Protein AF-0000000072945785 (afdb_homodimer)

Structure (mmCIF, N/CA/C/O backbone):
data_AF-0000000072945785-model_v1
#
loop_
_entity.id
_entity.type
_entity.pdbx_description
1 polymer 'Uncharacterized protein'
#
loop_
_atom_site.group_PDB
_atom_site.id
_atom_site.type_symbol
_atom_site.label_atom_id
_atom_site.label_alt_id
_atom_site.label_comp_id
_atom_site.label_asym_id
_atom_site.label_entity_id
_atom_site.label_seq_id
_atom_site.pdbx_PDB_ins_code
_atom_site.Cartn_x
_atom_site.Cartn_y
_atom_site.Cartn_z
_atom_site.occupancy
_atom_site.B_iso_or_equiv
_atom_site.auth_seq_id
_atom_site.auth_comp_id
_atom_site.auth_asym_id
_atom_site.auth_atom_id
_atom_site.pdbx_PDB_model_num
ATOM 1 N N . VAL A 1 1 ? -11.609 19.641 5.469 1 49.22 1 VAL A N 1
ATOM 2 C CA . VAL A 1 1 ? -11.656 18.375 4.754 1 49.22 1 VAL A CA 1
ATOM 3 C C . VAL A 1 1 ? -12.883 17.578 5.184 1 49.22 1 VAL A C 1
ATOM 5 O O . VAL A 1 1 ? -13.148 17.438 6.379 1 49.22 1 VAL A O 1
ATOM 8 N N . ASP A 1 2 ? -13.758 17.453 4.168 1 58.72 2 ASP A N 1
ATOM 9 C CA . ASP A 1 2 ? -14.922 16.688 4.598 1 58.72 2 ASP A CA 1
ATOM 10 C C . ASP A 1 2 ? -14.641 15.188 4.527 1 58.72 2 ASP A C 1
ATOM 12 O O . ASP A 1 2 ? -14.07 14.695 3.549 1 58.72 2 ASP A O 1
ATOM 16 N N . ILE A 1 3 ? -14.445 14.555 5.609 1 58.91 3 ILE A N 1
ATOM 17 C CA . ILE A 1 3 ? -14.328 13.109 5.742 1 58.91 3 ILE A CA 1
ATOM 18 C C . ILE A 1 3 ? -15.711 12.477 5.777 1 58.91 3 ILE A C 1
ATOM 20 O O . ILE A 1 3 ? -16.547 12.844 6.609 1 58.91 3 ILE A O 1
ATOM 24 N N . GLY A 1 4 ? -16.016 11.992 4.574 1 61.38 4 GLY A N 1
ATOM 25 C CA . GLY A 1 4 ? -17.359 11.469 4.406 1 61.38 4 GLY A CA 1
ATOM 26 C C . GLY A 1 4 ? -17.625 10.211 5.219 1 61.38 4 GLY A C 1
ATOM 27 O O . GLY A 1 4 ? -17.016 10.016 6.277 1 61.38 4 GLY A O 1
ATOM 28 N N . THR A 1 5 ? -18.625 9.562 4.809 1 63.97 5 THR A N 1
ATOM 29 C CA . THR A 1 5 ? -19.203 8.414 5.484 1 63.97 5 THR A CA 1
ATOM 30 C C . THR A 1 5 ? -18.328 7.176 5.297 1 63.97 5 THR A C 1
ATOM 32 O O . THR A 1 5 ? -17.625 7.059 4.301 1 63.97 5 THR A O 1
ATOM 35 N N . GLN A 1 6 ? -18.141 6.43 6.375 1 66.69 6 GLN A N 1
ATOM 36 C CA . GLN A 1 6 ? -17.438 5.156 6.41 1 66.69 6 GLN A CA 1
ATOM 37 C C . GLN A 1 6 ? -18.375 3.992 6.133 1 66.69 6 GLN A C 1
ATOM 39 O O . GLN A 1 6 ? -19.5 3.969 6.633 1 66.69 6 GLN A O 1
ATOM 44 N N . ARG A 1 7 ? -18.094 3.268 5.117 1 67.75 7 ARG A N 1
ATOM 45 C CA . ARG A 1 7 ? -18.812 2.004 4.957 1 67.75 7 ARG A CA 1
ATOM 46 C C . ARG A 1 7 ? -17.891 0.819 5.227 1 67.75 7 ARG A C 1
ATOM 48 O O . ARG A 1 7 ? -16.719 0.838 4.848 1 67.75 7 ARG A O 1
ATOM 55 N N . LYS A 1 8 ? -18.438 0.033 6.297 1 63.94 8 LYS A N 1
ATOM 56 C CA . LYS A 1 8 ? -17.766 -1.248 6.492 1 63.94 8 LYS A CA 1
ATOM 57 C C . LYS A 1 8 ? -18.078 -2.215 5.359 1 63.94 8 LYS A C 1
ATOM 59 O O . LYS A 1 8 ? -19.25 -2.445 5.043 1 63.94 8 LYS A O 1
ATOM 64 N N . LEU A 1 9 ? -17.062 -2.492 4.578 1 61.03 9 LEU A N 1
ATOM 65 C CA . LEU A 1 9 ? -17.375 -3.361 3.449 1 61.03 9 LEU A CA 1
ATOM 66 C C . LEU A 1 9 ? -17.312 -4.828 3.855 1 61.03 9 LEU A C 1
ATOM 68 O O . LEU A 1 9 ? -18.219 -5.602 3.58 1 61.03 9 LEU A O 1
ATOM 72 N N . PHE A 1 10 ? -16.156 -5.395 4.258 1 62.94 10 PHE A N 1
ATOM 73 C CA . PHE A 1 10 ? -16.062 -6.836 4.445 1 62.94 10 PHE A CA 1
ATOM 74 C C . PHE A 1 10 ? -15.055 -7.172 5.539 1 62.94 10 PHE A C 1
ATOM 76 O O . PHE A 1 10 ? -14.188 -6.355 5.863 1 62.94 10 PHE A O 1
ATOM 83 N N . ASN A 1 11 ? -15.469 -8.062 6.355 1 65.75 11 ASN A N 1
ATOM 84 C CA . ASN A 1 11 ? -14.555 -8.711 7.297 1 65.75 11 ASN A CA 1
ATOM 85 C C . ASN A 1 11 ? -13.953 -9.984 6.715 1 65.75 11 ASN A C 1
ATOM 87 O O . ASN A 1 11 ? -14.688 -10.867 6.258 1 65.75 11 ASN A O 1
ATOM 91 N N . PHE A 1 12 ? -12.578 -9.797 6.449 1 61.16 12 PHE A N 1
ATOM 92 C CA . PHE A 1 12 ? -11.914 -11.031 6.039 1 61.16 12 PHE A CA 1
ATOM 93 C C . PHE A 1 12 ? -11.562 -11.883 7.254 1 61.16 12 PHE A C 1
ATOM 95 O O . PHE A 1 12 ? -10.992 -11.391 8.227 1 61.16 12 PHE A O 1
ATOM 102 N N . ASN A 1 13 ? -12.359 -12.719 7.539 1 62.91 13 ASN A N 1
ATOM 103 C CA . ASN A 1 13 ? -12.039 -13.664 8.602 1 62.91 13 ASN A CA 1
ATOM 104 C C . ASN A 1 13 ? -10.898 -14.594 8.195 1 62.91 13 ASN A C 1
ATOM 106 O O . ASN A 1 13 ? -11.125 -15.758 7.875 1 62.91 13 ASN A O 1
ATOM 110 N N . LEU A 1 14 ? -9.82 -13.992 7.73 1 61.5 14 LEU A N 1
ATOM 111 C CA . LEU A 1 14 ? -8.664 -14.836 7.461 1 61.5 14 LEU A CA 1
ATOM 112 C C . LEU A 1 14 ? -7.816 -15.023 8.719 1 61.5 14 LEU A C 1
ATOM 114 O O . LEU A 1 14 ? -7.652 -14.078 9.5 1 61.5 14 LEU A O 1
ATOM 118 N N . PRO A 1 15 ? -7.57 -16.266 9.039 1 65.31 15 PRO A N 1
ATOM 119 C CA . PRO A 1 15 ? -6.668 -16.453 10.18 1 65.31 15 PRO A CA 1
ATOM 120 C C . PRO A 1 15 ? -5.254 -15.938 9.898 1 65.31 15 PRO A C 1
ATOM 122 O O . PRO A 1 15 ? -4.867 -15.781 8.734 1 65.31 15 PRO A O 1
ATOM 125 N N . GLY A 1 16 ? -4.641 -15.492 10.984 1 76.88 16 GLY A N 1
ATOM 126 C CA . GLY A 1 16 ? -3.201 -15.305 10.891 1 76.88 16 GLY A CA 1
ATOM 127 C C . GLY A 1 16 ? -2.812 -13.891 10.492 1 76.88 16 GLY A C 1
ATOM 128 O O . GLY A 1 16 ? -1.812 -13.688 9.797 1 76.88 16 GLY A O 1
ATOM 129 N N . GLY A 1 17 ? -3.521 -12.82 10.875 1 78.62 17 GLY A N 1
ATOM 130 C CA . GLY A 1 17 ? -3.115 -11.445 10.633 1 78.62 17 GLY A CA 1
ATOM 131 C C . GLY A 1 17 ? -1.729 -11.125 11.156 1 78.62 17 GLY A C 1
ATOM 132 O O . GLY A 1 17 ? -1.01 -12.023 11.609 1 78.62 17 GLY A O 1
ATOM 133 N N . PRO A 1 18 ? -1.279 -9.93 10.891 1 86.31 18 PRO A N 1
ATOM 134 C CA . PRO A 1 18 ? -1.944 -8.805 10.219 1 86.31 18 PRO A CA 1
ATOM 135 C C . PRO A 1 18 ? -2.152 -9.047 8.727 1 86.31 18 PRO A C 1
ATOM 137 O O . PRO A 1 18 ? -1.562 -9.969 8.156 1 86.31 18 PRO A O 1
ATOM 140 N N . PHE A 1 19 ? -3.074 -8.219 8.148 1 88.62 19 PHE A N 1
ATOM 141 C CA . PHE A 1 19 ? -3.453 -8.383 6.75 1 88.62 19 PHE A CA 1
ATOM 142 C C . PHE A 1 19 ? -3.008 -7.184 5.922 1 88.62 19 PHE A C 1
ATOM 144 O O . PHE A 1 19 ? -2.857 -6.078 6.449 1 88.62 19 PHE A O 1
ATOM 151 N N . THR A 1 20 ? -2.713 -7.43 4.742 1 91.88 20 THR A N 1
ATOM 152 C CA . THR A 1 20 ? -2.502 -6.402 3.729 1 91.88 20 THR A CA 1
ATOM 153 C C . THR A 1 20 ? -3.473 -6.586 2.564 1 91.88 20 THR A C 1
ATOM 155 O O . THR A 1 20 ? -3.848 -7.711 2.232 1 91.88 20 THR A O 1
ATOM 158 N N . VAL A 1 21 ? -3.891 -5.441 2.025 1 92.75 21 VAL A N 1
ATOM 159 C CA . VAL A 1 21 ? -4.91 -5.484 0.981 1 92.75 21 VAL A CA 1
ATOM 160 C C . VAL A 1 21 ? -4.508 -4.57 -0.173 1 92.75 21 VAL A C 1
ATOM 162 O O . VAL A 1 21 ? -3.842 -3.555 0.035 1 92.75 21 VAL A O 1
ATOM 165 N N . ASN A 1 22 ? -4.855 -4.945 -1.347 1 96 22 ASN A N 1
ATOM 166 C CA . ASN A 1 22 ? -4.711 -4.09 -2.52 1 96 22 ASN A CA 1
ATOM 167 C C . ASN A 1 22 ? -5.879 -4.262 -3.486 1 96 22 ASN A C 1
ATOM 169 O O . ASN A 1 22 ? -6.332 -5.379 -3.727 1 96 22 ASN A O 1
ATOM 173 N N . THR A 1 23 ? -6.371 -3.156 -3.971 1 93.5 23 THR A N 1
ATOM 174 C CA . THR A 1 23 ? -7.52 -3.15 -4.871 1 93.5 23 THR A CA 1
ATOM 175 C C . THR A 1 23 ? -7.094 -2.805 -6.293 1 93.5 23 THR A C 1
ATOM 177 O O . THR A 1 23 ? -6.254 -1.925 -6.5 1 93.5 23 THR A O 1
ATOM 180 N N . SER A 1 24 ? -7.707 -3.473 -7.168 1 93.5 24 SER A N 1
ATOM 181 C CA . SER A 1 24 ? -7.395 -3.193 -8.57 1 93.5 24 SER A CA 1
ATOM 182 C C . SER A 1 24 ? -7.863 -1.799 -8.969 1 93.5 24 SER A C 1
ATOM 184 O O . SER A 1 24 ? -8.75 -1.228 -8.328 1 93.5 24 SER A O 1
ATOM 186 N N . SER A 1 25 ? -7.246 -1.309 -10.031 1 86.5 25 SER A N 1
ATOM 187 C CA . SER A 1 25 ? -7.5 0.064 -10.461 1 86.5 25 SER A CA 1
ATOM 188 C C . SER A 1 25 ? -8.977 0.291 -10.75 1 86.5 25 SER A C 1
ATOM 190 O O . SER A 1 25 ? -9.5 1.38 -10.516 1 86.5 25 SER A O 1
ATOM 192 N N . ASN A 1 26 ? -9.656 -0.691 -11.18 1 84.31 26 ASN A N 1
ATOM 193 C CA . ASN A 1 26 ? -11.062 -0.536 -11.523 1 84.31 26 ASN A CA 1
ATOM 194 C C . ASN A 1 26 ? -11.969 -0.777 -10.32 1 84.31 26 ASN A C 1
ATOM 196 O O . ASN A 1 26 ? -13.188 -0.685 -10.43 1 84.31 26 ASN A O 1
ATOM 200 N N . GLY A 1 27 ? -11.352 -1.158 -9.203 1 85.69 27 GLY A N 1
ATOM 201 C CA . GLY A 1 27 ? -12.094 -1.314 -7.957 1 85.69 27 GLY A CA 1
ATOM 202 C C . GLY A 1 27 ? -12.805 -2.646 -7.852 1 85.69 27 GLY A C 1
ATOM 203 O O . GLY A 1 27 ? -13.438 -2.938 -6.836 1 85.69 27 GLY A O 1
ATOM 204 N N . ARG A 1 28 ? -12.688 -3.471 -8.781 1 88.94 28 ARG A N 1
ATOM 205 C CA . ARG A 1 28 ? -13.484 -4.691 -8.836 1 88.94 28 ARG A CA 1
ATOM 206 C C . ARG A 1 28 ? -12.797 -5.828 -8.086 1 88.94 28 ARG A C 1
ATOM 208 O O . ARG A 1 28 ? -13.461 -6.664 -7.469 1 88.94 28 ARG A O 1
ATOM 215 N N . TYR A 1 29 ? -11.523 -5.898 -8.141 1 93.69 29 TYR A N 1
ATOM 216 C CA . TYR A 1 29 ? -10.805 -7.012 -7.535 1 93.69 29 TYR A CA 1
ATOM 217 C C . TYR A 1 29 ? -9.977 -6.543 -6.344 1 93.69 29 TYR A C 1
ATOM 219 O O . TYR A 1 29 ? -9.508 -5.402 -6.312 1 93.69 29 TYR A O 1
ATOM 227 N N . MET A 1 30 ? -9.859 -7.465 -5.426 1 93.5 30 MET A N 1
ATOM 228 C CA . MET A 1 30 ? -9.055 -7.215 -4.234 1 93.5 30 MET A CA 1
ATOM 229 C C . MET A 1 30 ? -8.195 -8.43 -3.9 1 93.5 30 MET A C 1
ATOM 231 O O . MET A 1 30 ? -8.656 -9.57 -3.99 1 93.5 30 MET A O 1
ATOM 235 N N . VAL A 1 31 ? -6.949 -8.172 -3.615 1 95.12 31 VAL A N 1
ATOM 236 C CA . VAL A 1 31 ? -6.098 -9.234 -3.092 1 95.12 31 VAL A CA 1
ATOM 237 C C . VAL A 1 31 ? -5.766 -8.953 -1.627 1 95.12 31 VAL A C 1
ATOM 239 O O . VAL A 1 31 ? -5.438 -7.824 -1.261 1 95.12 31 VAL A O 1
ATOM 242 N N . VAL A 1 32 ? -5.922 -10.016 -0.823 1 92.81 32 VAL A N 1
ATOM 243 C CA . VAL A 1 32 ? -5.625 -9.953 0.604 1 92.81 32 VAL A CA 1
ATOM 244 C C . VAL A 1 32 ? -4.516 -10.945 0.947 1 92.81 32 VAL A C 1
ATOM 246 O O . VAL A 1 32 ? -4.559 -12.102 0.53 1 92.81 32 VAL A O 1
ATOM 249 N N . GLY A 1 33 ? -3.512 -10.445 1.576 1 93.5 33 GLY A N 1
ATOM 250 C CA . GLY A 1 33 ? -2.457 -11.289 2.115 1 93.5 33 GLY A CA 1
ATOM 251 C C . GLY A 1 33 ? -2.328 -11.195 3.625 1 93.5 33 GLY A C 1
ATOM 252 O O . GLY A 1 33 ? -2.695 -10.18 4.219 1 93.5 33 GLY A O 1
ATOM 253 N N . SER A 1 34 ? -1.845 -12.242 4.234 1 92.25 34 SER A N 1
ATOM 254 C CA . SER A 1 34 ? -1.661 -12.25 5.684 1 92.25 34 SER A CA 1
ATOM 255 C C . SER A 1 34 ? -0.234 -12.641 6.055 1 92.25 34 SER A C 1
ATOM 257 O O . SER A 1 34 ? 0.435 -13.359 5.309 1 92.25 34 SER A O 1
ATOM 259 N N . ARG A 1 35 ? 0.129 -12.234 7.242 1 92.56 35 ARG A N 1
ATOM 260 C CA . ARG A 1 35 ? 1.422 -12.656 7.773 1 92.56 35 ARG A CA 1
ATOM 261 C C . ARG A 1 35 ? 1.435 -14.148 8.055 1 92.56 35 ARG A C 1
ATOM 263 O O . ARG A 1 35 ? 2.502 -14.758 8.18 1 92.56 35 ARG A O 1
ATOM 270 N N . GLY A 1 36 ? 0.296 -14.727 8.133 1 91.5 36 GLY A N 1
ATOM 271 C CA . GLY A 1 36 ? 0.197 -16.172 8.281 1 91.5 36 GLY A CA 1
ATOM 272 C C . GLY A 1 36 ? 0.499 -16.922 7.004 1 91.5 36 GLY A C 1
ATOM 273 O O . GLY A 1 36 ? 0.58 -18.156 7.008 1 91.5 36 GLY A O 1
ATOM 274 N N . GLY A 1 37 ? 0.561 -16.25 5.906 1 94.81 37 GLY A N 1
ATOM 275 C CA . GLY A 1 37 ? 1.021 -16.875 4.676 1 94.81 37 GLY A CA 1
ATOM 276 C C . GLY A 1 37 ? -0.105 -17.172 3.705 1 94.81 37 GLY A C 1
ATOM 277 O O . GLY A 1 37 ? 0.105 -17.859 2.697 1 94.81 37 GLY A O 1
ATOM 278 N N . GLN A 1 38 ? -1.296 -16.719 3.986 1 93.38 38 GLN A N 1
ATOM 279 C CA . GLN A 1 38 ? -2.414 -16.953 3.078 1 93.38 38 GLN A CA 1
ATOM 280 C C . GLN A 1 38 ? -2.695 -15.711 2.229 1 93.38 38 GLN A C 1
ATOM 282 O O . GLN A 1 38 ? -2.646 -14.586 2.729 1 93.38 38 GLN A O 1
ATOM 287 N N . PHE A 1 39 ? -2.961 -15.984 0.966 1 95.06 39 PHE A N 1
ATOM 288 C CA . PHE A 1 39 ? -3.561 -14.891 0.206 1 95.06 39 PHE A CA 1
ATOM 289 C C . PHE A 1 39 ? -4.82 -15.359 -0.51 1 95.06 39 PHE A C 1
ATOM 291 O O . PHE A 1 39 ? -4.984 -16.547 -0.778 1 95.06 39 PHE A O 1
ATOM 298 N N . THR A 1 40 ? -5.688 -14.398 -0.749 1 94.12 40 THR A N 1
ATOM 299 C CA . THR A 1 40 ? -6.934 -14.609 -1.482 1 94.12 40 THR A CA 1
ATOM 30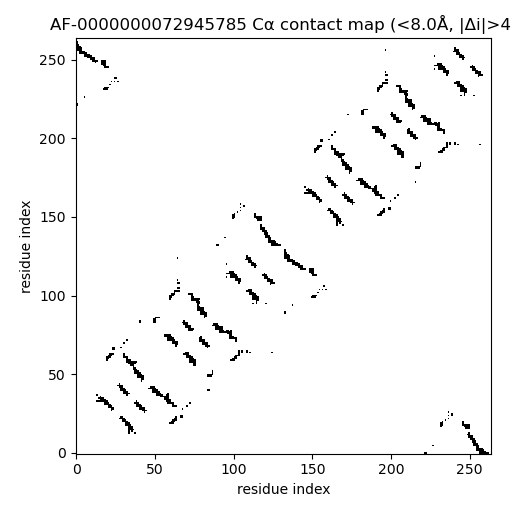0 C C . THR A 1 40 ? -7.207 -13.445 -2.432 1 94.12 40 THR A C 1
ATOM 302 O O . THR A 1 40 ? -7.012 -12.281 -2.068 1 94.12 40 THR A O 1
ATOM 305 N N . VAL A 1 41 ? -7.531 -13.781 -3.613 1 95.19 41 VAL A N 1
ATOM 306 C CA . VAL A 1 41 ? -8.016 -12.797 -4.57 1 95.19 41 VAL A CA 1
ATOM 307 C C . VAL A 1 41 ? -9.539 -12.859 -4.66 1 95.19 41 VAL A C 1
ATOM 309 O O . VAL A 1 41 ? -10.109 -13.938 -4.848 1 95.19 41 VAL A O 1
ATOM 312 N N . ILE A 1 42 ? -10.164 -11.703 -4.574 1 91.94 42 ILE A N 1
ATOM 313 C CA . ILE A 1 42 ? -11.625 -11.664 -4.484 1 91.94 42 ILE A CA 1
ATOM 314 C C . ILE A 1 42 ? -12.18 -10.781 -5.598 1 91.94 42 ILE A C 1
ATOM 316 O O . ILE A 1 42 ? -11.641 -9.711 -5.883 1 91.94 42 ILE A O 1
ATOM 320 N N . ASP A 1 43 ? -13.234 -11.258 -6.199 1 91.25 43 ASP A N 1
ATOM 321 C CA . ASP A 1 43 ? -14.102 -10.406 -7.004 1 91.25 43 ASP A CA 1
ATOM 322 C C . ASP A 1 43 ? -15.141 -9.703 -6.129 1 91.25 43 ASP A C 1
ATOM 324 O O . ASP A 1 43 ? -16.062 -10.344 -5.625 1 91.25 43 ASP A O 1
ATOM 328 N N . ARG A 1 44 ? -14.992 -8.43 -6 1 82.94 44 ARG A N 1
ATOM 329 C CA . ARG A 1 44 ? -15.82 -7.68 -5.055 1 82.94 44 ARG A CA 1
ATOM 330 C C . ARG A 1 44 ? -17.281 -7.641 -5.512 1 82.94 44 ARG A C 1
ATOM 332 O O . ARG A 1 44 ? -18.172 -7.395 -4.703 1 82.94 44 ARG A O 1
ATOM 339 N N . HIS A 1 45 ? -17.438 -7.801 -6.762 1 84.19 45 HIS A N 1
ATOM 340 C CA . HIS A 1 45 ? -18.812 -7.805 -7.258 1 84.19 45 HIS A CA 1
ATOM 341 C C . HIS A 1 45 ? -19.531 -9.086 -6.867 1 84.19 45 HIS A C 1
ATOM 343 O O . HIS A 1 45 ? -20.656 -9.039 -6.352 1 84.19 45 HIS A O 1
ATOM 349 N N . SER A 1 46 ? -18.969 -10.172 -7.012 1 84.19 46 SER A N 1
ATOM 350 C CA . SER A 1 46 ? -19.562 -11.453 -6.676 1 84.19 46 SER A CA 1
ATOM 351 C C . SER A 1 46 ? -19.234 -11.867 -5.246 1 84.19 46 SER A C 1
ATOM 353 O O . SER A 1 46 ? -19.859 -12.758 -4.688 1 84.19 46 SER A O 1
ATOM 355 N N . MET A 1 47 ? -18.25 -11.219 -4.754 1 80.12 47 MET A N 1
ATOM 356 C CA . MET A 1 47 ? -17.703 -11.5 -3.434 1 80.12 47 MET A CA 1
ATOM 357 C C . MET A 1 47 ? -17.172 -12.93 -3.359 1 80.12 47 MET A C 1
ATOM 359 O O . MET A 1 47 ? -17.047 -13.492 -2.271 1 80.12 47 MET A O 1
ATOM 363 N N . ASN A 1 48 ? -16.938 -13.547 -4.5 1 86.38 48 ASN A N 1
ATOM 364 C CA . ASN A 1 48 ? -16.328 -14.867 -4.562 1 86.38 48 ASN A CA 1
ATOM 365 C C . ASN A 1 48 ? -14.82 -14.781 -4.738 1 86.38 48 ASN A C 1
ATOM 367 O O . ASN A 1 48 ? -14.32 -13.906 -5.457 1 86.38 48 ASN A O 1
ATOM 371 N N . PRO A 1 49 ? -14.195 -15.688 -3.967 1 89.31 49 PRO A N 1
ATOM 372 C CA . PRO A 1 49 ? -12.758 -15.75 -4.219 1 89.31 49 PRO A CA 1
ATOM 373 C C . PRO A 1 49 ? -12.422 -16.281 -5.609 1 89.31 49 PRO A C 1
ATOM 375 O O . PRO A 1 49 ? -13.102 -17.188 -6.109 1 89.31 49 PRO A O 1
ATOM 378 N N . LEU A 1 50 ? -11.508 -15.609 -6.281 1 91.94 50 LEU A N 1
ATOM 379 C CA . LEU A 1 50 ? -10.961 -16.141 -7.523 1 91.94 50 LEU A CA 1
ATOM 380 C C . LEU A 1 50 ? -9.938 -17.234 -7.246 1 91.94 50 LEU A C 1
ATOM 382 O O . LEU A 1 50 ? -9.914 -18.25 -7.934 1 91.94 50 LEU A O 1
ATOM 386 N N . CYS A 1 51 ? -9.148 -17.047 -6.309 1 93 51 CYS A N 1
ATOM 387 C CA . CYS A 1 51 ? -8.18 -18.047 -5.863 1 93 51 CYS A CA 1
ATOM 388 C C . CYS A 1 51 ? -7.719 -17.766 -4.438 1 93 51 CYS A C 1
ATOM 390 O O . CYS A 1 51 ? -7.895 -16.656 -3.936 1 93 51 CYS A O 1
ATOM 392 N N . SER A 1 52 ? -7.227 -18.797 -3.824 1 93.12 52 SER A N 1
ATOM 393 C CA . SER A 1 52 ? -6.652 -18.75 -2.484 1 93.12 52 SER A CA 1
ATOM 394 C C . SER A 1 52 ? -5.52 -19.75 -2.322 1 93.12 52 SER A C 1
ATOM 396 O O . SER A 1 52 ? -5.613 -20.875 -2.801 1 93.12 52 SER A O 1
ATOM 398 N N . GLU A 1 53 ? -4.504 -19.281 -1.675 1 95.5 53 GLU A N 1
ATOM 399 C CA . GLU A 1 53 ? -3.369 -20.188 -1.454 1 95.5 53 GLU A CA 1
ATOM 400 C C . GLU A 1 53 ? -2.76 -19.969 -0.072 1 95.5 53 GLU A C 1
ATOM 402 O O . GLU A 1 53 ? -2.725 -18.844 0.429 1 95.5 53 GLU A O 1
ATOM 407 N N . GLN A 1 54 ? -2.314 -21.062 0.511 1 95.5 54 GLN A N 1
ATOM 408 C CA . GLN A 1 54 ? -1.509 -21.047 1.728 1 95.5 54 GLN A CA 1
ATOM 409 C C . GLN A 1 54 ? -0.036 -21.297 1.414 1 95.5 54 GLN A C 1
ATOM 411 O O . GLN A 1 54 ? 0.326 -22.359 0.904 1 95.5 54 GLN A O 1
ATOM 416 N N . LEU A 1 55 ? 0.712 -20.266 1.737 1 96 55 LEU A N 1
ATOM 417 C CA . LEU A 1 55 ? 2.15 -20.391 1.522 1 96 55 LEU A CA 1
ATOM 418 C C . LEU A 1 55 ? 2.857 -20.812 2.811 1 96 55 LEU A C 1
ATOM 420 O O . LEU A 1 55 ? 2.26 -20.781 3.887 1 96 55 LEU A O 1
ATOM 424 N N . ASP A 1 56 ? 4.086 -21.172 2.658 1 95.5 56 ASP A N 1
ATOM 425 C CA . ASP A 1 56 ? 4.891 -21.578 3.807 1 95.5 56 ASP A CA 1
ATOM 426 C C . ASP A 1 56 ? 5.629 -20.391 4.414 1 95.5 56 ASP A C 1
ATOM 428 O O . ASP A 1 56 ? 6.391 -20.547 5.371 1 95.5 56 ASP A O 1
ATOM 432 N N . GLU A 1 57 ? 5.461 -19.234 3.889 1 95.81 57 GLU A N 1
ATOM 433 C CA . GLU A 1 57 ? 6.109 -18.047 4.41 1 95.81 57 GLU A CA 1
ATOM 434 C C . GLU A 1 57 ? 5.117 -16.891 4.523 1 95.81 57 GLU A C 1
ATOM 436 O O . GLU A 1 57 ? 4.074 -16.891 3.867 1 95.81 57 GLU A O 1
ATOM 441 N N . PRO A 1 58 ? 5.477 -15.93 5.426 1 96.31 58 PRO A N 1
ATOM 442 C CA . PRO A 1 58 ? 4.566 -14.797 5.598 1 96.31 58 PRO A CA 1
ATOM 443 C C . PRO A 1 58 ? 4.453 -13.938 4.344 1 96.31 58 PRO A C 1
ATOM 445 O O . PRO A 1 58 ? 5.402 -13.852 3.559 1 96.31 58 PRO A O 1
ATOM 448 N N . ILE A 1 59 ? 3.336 -13.359 4.16 1 96.5 59 ILE A N 1
ATOM 449 C CA . ILE A 1 59 ? 3.111 -12.312 3.17 1 96.5 59 ILE A CA 1
ATOM 450 C C . ILE A 1 59 ? 3.15 -10.945 3.85 1 96.5 59 ILE A C 1
ATOM 452 O O . ILE A 1 59 ? 2.34 -10.664 4.734 1 96.5 59 ILE A O 1
ATOM 456 N N . LEU A 1 60 ? 4.059 -10.086 3.371 1 95.25 60 LEU A N 1
ATOM 457 C CA . LEU A 1 60 ? 4.305 -8.812 4.047 1 95.25 60 LEU A CA 1
ATOM 458 C C . LEU A 1 60 ? 3.525 -7.684 3.379 1 95.25 60 LEU A C 1
ATOM 460 O O . LEU A 1 60 ? 3.117 -6.727 4.043 1 95.25 60 LEU A O 1
ATOM 464 N N . ASP A 1 61 ? 3.373 -7.82 2.062 1 96.38 61 ASP A N 1
ATOM 465 C CA . ASP A 1 61 ? 2.586 -6.855 1.303 1 96.38 61 ASP A CA 1
ATOM 466 C C . ASP A 1 61 ? 2.193 -7.418 -0.061 1 96.38 61 ASP A C 1
ATOM 468 O O . ASP A 1 61 ? 2.834 -8.344 -0.566 1 96.38 61 ASP A O 1
ATOM 472 N N . VAL A 1 62 ? 1.086 -6.844 -0.588 1 97.12 62 VAL A N 1
ATOM 473 C CA . VAL A 1 62 ? 0.615 -7.285 -1.897 1 97.12 62 VAL A CA 1
ATOM 474 C C . VAL A 1 62 ? 0.253 -6.07 -2.75 1 97.12 62 VAL A C 1
ATOM 476 O O . VAL A 1 62 ? -0.181 -5.043 -2.225 1 97.12 62 VAL A O 1
ATOM 479 N N . ALA A 1 63 ? 0.422 -6.18 -4.027 1 97.06 63 ALA A N 1
ATOM 480 C CA . ALA A 1 63 ? 0.054 -5.121 -4.969 1 97.06 63 ALA A CA 1
ATOM 481 C C . ALA A 1 63 ? -0.28 -5.703 -6.34 1 97.06 63 ALA A C 1
ATOM 483 O O . ALA A 1 63 ? 0.527 -6.426 -6.93 1 97.06 63 ALA A O 1
ATOM 484 N N . PHE A 1 64 ? -1.489 -5.332 -6.809 1 96.44 64 PHE A N 1
ATOM 485 C CA . PHE A 1 64 ? -1.784 -5.684 -8.195 1 96.44 64 PHE A CA 1
ATOM 486 C C . PHE A 1 64 ? -0.819 -4.984 -9.148 1 96.44 64 PHE A C 1
ATOM 488 O O . PHE A 1 64 ? -0.371 -3.869 -8.875 1 96.44 64 PHE A O 1
ATOM 495 N N . LEU A 1 65 ? -0.49 -5.699 -10.211 1 93.75 65 LEU A N 1
ATOM 496 C CA . LEU A 1 65 ? 0.263 -5.066 -11.289 1 93.75 65 LEU A CA 1
ATOM 497 C C . LEU A 1 65 ? -0.677 -4.41 -12.297 1 93.75 65 LEU A C 1
ATOM 499 O O . LEU A 1 65 ? -1.74 -3.908 -11.922 1 93.75 65 LEU A O 1
ATOM 503 N N . HIS A 1 66 ? -0.385 -4.191 -13.477 1 85.94 66 HIS A N 1
ATOM 504 C CA . HIS A 1 66 ? -1.095 -3.361 -14.445 1 85.94 66 HIS A CA 1
ATOM 505 C C . HIS A 1 66 ? -2.584 -3.689 -14.469 1 85.94 66 HIS A C 1
ATOM 507 O O . HIS A 1 66 ? -3.424 -2.791 -14.367 1 85.94 66 HIS A O 1
ATOM 513 N N . ASP A 1 67 ? -2.814 -4.934 -14.648 1 84.38 67 ASP A N 1
ATOM 514 C CA . ASP A 1 67 ? -4.227 -5.297 -14.57 1 84.38 67 ASP A CA 1
ATOM 515 C C . ASP A 1 67 ? -4.477 -6.285 -13.438 1 84.38 67 ASP A C 1
ATOM 517 O O . ASP A 1 67 ? -3.58 -6.566 -12.641 1 84.38 67 ASP A O 1
ATOM 521 N N . HIS A 1 68 ? -5.645 -6.648 -13.031 1 89.81 68 HIS A N 1
ATOM 522 C CA . HIS A 1 68 ? -6.027 -7.5 -11.914 1 89.81 68 HIS A CA 1
ATOM 523 C C . HIS A 1 68 ? -5.598 -8.945 -12.148 1 89.81 68 HIS A C 1
ATOM 525 O O . HIS A 1 68 ? -5.781 -9.797 -11.273 1 89.81 68 HIS A O 1
ATOM 531 N N . THR A 1 69 ? -4.809 -9.211 -13.305 1 93.5 69 THR A N 1
ATOM 532 C CA . THR A 1 69 ? -4.535 -10.602 -13.648 1 93.5 69 THR A CA 1
ATOM 533 C C . THR A 1 69 ? -3.291 -11.109 -12.922 1 93.5 69 THR A C 1
ATOM 535 O O . THR A 1 69 ? -3.117 -12.312 -12.75 1 93.5 69 THR A O 1
ATOM 538 N N . LEU A 1 70 ? -2.408 -10.141 -12.594 1 95.31 70 LEU A N 1
ATOM 539 C CA . LEU A 1 70 ? -1.197 -10.469 -11.852 1 95.31 70 LEU A CA 1
ATOM 540 C C . LEU A 1 70 ? -1.068 -9.594 -10.609 1 95.31 70 LEU A C 1
ATOM 542 O O . LEU A 1 70 ? -1.488 -8.43 -10.617 1 95.31 70 LEU A O 1
ATOM 546 N N . PHE A 1 71 ? -0.527 -10.133 -9.562 1 96.62 71 PHE A N 1
ATOM 547 C CA . PHE A 1 71 ? -0.185 -9.336 -8.391 1 96.62 71 PHE A CA 1
ATOM 548 C C . PHE A 1 71 ? 1.155 -9.773 -7.816 1 96.62 71 PHE A C 1
ATOM 550 O O . PHE A 1 71 ? 1.584 -10.914 -8.016 1 96.62 71 PHE A O 1
ATOM 557 N N . ALA A 1 72 ? 1.798 -8.844 -7.191 1 97.06 72 ALA A N 1
ATOM 558 C CA . ALA A 1 72 ? 3.059 -9.086 -6.496 1 97.06 72 ALA A CA 1
ATOM 559 C C . ALA A 1 72 ? 2.824 -9.32 -5.004 1 97.06 72 ALA A C 1
ATOM 561 O O . ALA A 1 72 ? 1.93 -8.711 -4.406 1 97.06 72 ALA A O 1
ATOM 562 N N . ALA A 1 73 ? 3.633 -10.172 -4.406 1 97.94 73 ALA A N 1
ATOM 563 C CA . ALA A 1 73 ? 3.631 -10.445 -2.971 1 97.94 73 ALA A CA 1
ATOM 564 C C . ALA A 1 73 ? 5.047 -10.383 -2.4 1 97.94 73 ALA A C 1
ATOM 566 O O . ALA A 1 73 ? 5.93 -11.125 -2.834 1 97.94 73 ALA A O 1
ATOM 567 N N . ALA A 1 74 ? 5.211 -9.414 -1.512 1 97.44 74 ALA A N 1
ATOM 568 C CA . ALA A 1 74 ? 6.453 -9.406 -0.743 1 97.44 74 ALA A CA 1
ATOM 569 C C . ALA A 1 74 ? 6.43 -10.469 0.349 1 97.44 74 ALA A C 1
ATOM 571 O O . ALA A 1 74 ? 5.523 -10.492 1.184 1 97.44 74 ALA A O 1
ATOM 572 N N . GLN A 1 75 ? 7.355 -11.297 0.286 1 96.81 75 GLN A N 1
ATOM 573 C CA . GLN A 1 75 ? 7.465 -12.375 1.265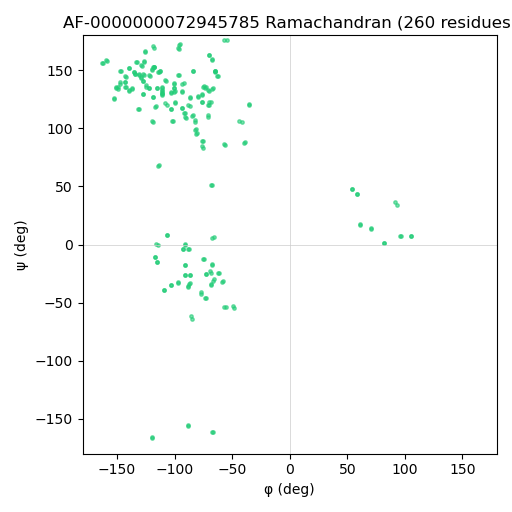 1 96.81 75 GLN A CA 1
ATOM 574 C C . GLN A 1 75 ? 8.781 -12.297 2.031 1 96.81 75 GLN A C 1
ATOM 576 O O . GLN A 1 75 ? 9.398 -11.227 2.1 1 96.81 75 GLN A O 1
ATOM 581 N N . ARG A 1 76 ? 9.172 -13.273 2.727 1 94.69 76 ARG A N 1
ATOM 582 C CA . ARG A 1 76 ? 10.289 -13.203 3.668 1 94.69 76 ARG A CA 1
ATOM 583 C C . ARG A 1 76 ? 11.555 -12.711 2.979 1 94.69 76 ARG A C 1
ATOM 585 O O . ARG A 1 76 ? 12.164 -11.727 3.412 1 94.69 76 ARG A O 1
ATOM 592 N N . LYS A 1 77 ? 11.953 -13.359 1.898 1 95.31 77 LYS A N 1
ATOM 593 C CA . LYS A 1 77 ? 13.219 -13.016 1.267 1 95.31 77 LYS A CA 1
ATOM 594 C C . LYS A 1 77 ? 13 -12.312 -0.069 1 95.31 77 LYS A C 1
ATOM 596 O O . LYS A 1 77 ? 13.656 -11.312 -0.369 1 95.31 77 LYS A O 1
ATOM 601 N N . TYR A 1 78 ? 12.016 -12.781 -0.787 1 95.88 78 TYR A N 1
ATOM 602 C CA . TYR A 1 78 ? 11.844 -12.328 -2.162 1 95.88 78 TYR A CA 1
ATOM 603 C C . TYR A 1 78 ? 10.438 -11.789 -2.387 1 95.88 78 TYR A C 1
ATOM 605 O O . TYR A 1 78 ? 9.555 -11.977 -1.549 1 95.88 78 TYR A O 1
ATOM 613 N N . THR A 1 79 ? 10.328 -11.125 -3.469 1 96.19 79 THR A N 1
ATOM 614 C CA . THR A 1 79 ? 9.023 -10.758 -4.004 1 96.19 79 THR A CA 1
ATOM 615 C C . THR A 1 79 ? 8.625 -11.695 -5.141 1 96.19 79 THR A C 1
ATOM 617 O O . THR A 1 79 ? 9.445 -12.023 -6 1 96.19 79 THR A O 1
ATOM 620 N N . TYR A 1 80 ? 7.414 -12.125 -5.098 1 96.69 80 TYR A N 1
ATOM 621 C CA . TYR A 1 80 ? 6.906 -13.047 -6.113 1 96.69 80 TYR A CA 1
ATOM 622 C C . TYR A 1 80 ? 5.754 -12.414 -6.887 1 96.69 80 TYR A C 1
ATOM 624 O O . TYR A 1 80 ? 5.02 -11.578 -6.352 1 96.69 80 TYR A O 1
ATOM 632 N N . ILE A 1 81 ? 5.625 -12.891 -8.133 1 96 81 ILE A N 1
ATOM 633 C CA . ILE A 1 81 ? 4.473 -12.508 -8.945 1 96 81 ILE A CA 1
ATOM 634 C C . ILE A 1 81 ? 3.562 -13.719 -9.148 1 96 81 ILE A C 1
ATOM 636 O O . ILE A 1 81 ? 4.023 -14.789 -9.547 1 96 81 ILE A O 1
ATOM 640 N N . TYR A 1 82 ? 2.291 -13.5 -8.883 1 96.75 82 TYR A N 1
ATOM 641 C CA . TYR A 1 82 ? 1.314 -14.578 -8.969 1 96.75 82 TYR A CA 1
ATOM 642 C C . TYR A 1 82 ? 0.239 -14.258 -10 1 96.75 82 TYR A C 1
ATOM 644 O O . TYR A 1 82 ? -0.105 -13.086 -10.203 1 96.75 82 TYR A O 1
ATOM 652 N N . ASP A 1 83 ? -0.268 -15.328 -10.57 1 96.19 83 ASP A N 1
ATOM 653 C CA . ASP A 1 83 ? -1.467 -15.242 -11.398 1 96.19 83 ASP A CA 1
ATOM 654 C C . ASP A 1 83 ? -2.725 -15.18 -10.539 1 96.19 83 ASP A C 1
ATOM 656 O O . ASP A 1 83 ? -2.934 -16.031 -9.672 1 96.19 83 ASP A O 1
ATOM 660 N N . SER A 1 84 ? -3.553 -14.227 -10.742 1 96.06 84 SER A N 1
ATOM 661 C CA . SER A 1 84 ? -4.703 -13.961 -9.883 1 96.06 84 SER A CA 1
ATOM 662 C C . SER A 1 84 ? -5.789 -15.016 -10.07 1 96.06 84 SER A C 1
ATOM 664 O O . SER A 1 84 ? -6.641 -15.203 -9.203 1 96.06 84 SER A O 1
ATOM 666 N N . ALA A 1 85 ? -5.824 -15.625 -11.203 1 94.44 85 ALA A N 1
ATOM 667 C CA . ALA A 1 85 ? -6.867 -16.609 -11.492 1 94.44 85 ALA A CA 1
ATOM 668 C C . ALA A 1 85 ? -6.465 -18 -11 1 94.44 85 ALA A C 1
ATOM 670 O O . ALA A 1 85 ? -7.301 -18.75 -10.492 1 94.44 85 ALA A O 1
ATOM 671 N N . THR A 1 86 ? -5.156 -18.344 -11.039 1 95.25 86 THR A N 1
ATOM 672 C CA . THR A 1 86 ? -4.738 -19.719 -10.789 1 95.25 86 THR A CA 1
ATOM 673 C C . THR A 1 86 ? -3.889 -19.797 -9.523 1 95.25 86 THR A C 1
ATOM 675 O O . THR A 1 86 ? -3.633 -20.891 -9.008 1 95.25 86 THR A O 1
ATOM 678 N N . ALA A 1 87 ? -3.414 -18.625 -9.062 1 96.38 87 ALA A N 1
ATOM 679 C CA . ALA A 1 87 ? -2.508 -18.547 -7.918 1 96.38 87 ALA A CA 1
ATOM 680 C C . ALA A 1 87 ? -1.129 -19.094 -8.273 1 96.38 87 ALA A C 1
ATOM 682 O O . ALA A 1 87 ? -0.306 -19.344 -7.387 1 96.38 87 ALA A O 1
ATOM 683 N N . ALA A 1 88 ? -0.889 -19.266 -9.57 1 96.31 88 ALA A N 1
ATOM 684 C CA . ALA A 1 88 ? 0.415 -19.781 -9.984 1 96.31 88 ALA A CA 1
ATOM 685 C C . ALA A 1 88 ? 1.496 -18.719 -9.836 1 96.31 88 ALA A C 1
ATOM 687 O O . ALA A 1 88 ? 1.277 -17.547 -10.18 1 96.31 88 ALA A O 1
ATOM 688 N N . GLU A 1 89 ? 2.611 -19.094 -9.281 1 95.31 89 GLU A N 1
ATOM 689 C CA . GLU A 1 89 ? 3.779 -18.219 -9.297 1 95.31 89 GLU A CA 1
ATOM 690 C C . GLU A 1 89 ? 4.332 -18.062 -10.711 1 95.31 89 GLU A C 1
ATOM 692 O O . GLU A 1 89 ? 4.707 -19.047 -11.352 1 95.31 89 GLU A O 1
ATOM 697 N N . VAL A 1 90 ? 4.41 -16.859 -11.18 1 93.12 90 VAL A N 1
ATOM 698 C CA . VAL A 1 90 ? 4.824 -16.609 -12.555 1 93.12 90 VAL A CA 1
ATOM 699 C C . VAL A 1 90 ? 6.273 -16.125 -12.578 1 93.12 90 VAL A C 1
ATOM 701 O O . VAL A 1 90 ? 7.012 -16.422 -13.523 1 93.12 90 VAL A O 1
ATOM 704 N N . HIS A 1 91 ? 6.691 -15.328 -11.516 1 92.31 91 HIS A N 1
ATOM 705 C CA . HIS A 1 91 ? 8.047 -14.805 -11.422 1 92.31 91 HIS A CA 1
ATOM 706 C C . HIS A 1 91 ? 8.5 -14.703 -9.969 1 92.31 91 HIS A C 1
ATOM 708 O O . HIS A 1 91 ? 7.668 -14.586 -9.062 1 92.31 91 HIS A O 1
ATOM 714 N N . CYS A 1 92 ? 9.727 -14.852 -9.789 1 93.81 92 CYS A N 1
ATOM 715 C CA . CYS A 1 92 ? 10.383 -14.531 -8.531 1 93.81 92 CYS A CA 1
ATOM 716 C C . CYS A 1 92 ? 11.398 -13.406 -8.719 1 93.81 92 CYS A C 1
ATOM 718 O O . CYS A 1 92 ? 12.344 -13.539 -9.5 1 93.81 92 CYS A O 1
ATOM 720 N N . LEU A 1 93 ? 11.172 -12.352 -8.062 1 91 93 LEU A N 1
ATOM 721 C CA . LEU A 1 93 ? 12.086 -11.211 -8.133 1 91 93 LEU A CA 1
ATOM 722 C C . LEU A 1 93 ? 13.148 -11.297 -7.043 1 91 93 LEU A C 1
ATOM 724 O O . LEU A 1 93 ? 12.859 -11.055 -5.867 1 91 93 LEU A O 1
ATOM 728 N N . LYS A 1 94 ? 14.352 -11.477 -7.391 1 88.56 94 LYS A N 1
ATOM 729 C CA . LYS A 1 94 ? 15.414 -11.758 -6.426 1 88.56 94 LYS A CA 1
ATOM 730 C C . LYS A 1 94 ? 16.328 -10.547 -6.246 1 88.56 94 LYS A C 1
ATOM 732 O O . LYS A 1 94 ? 17.312 -10.617 -5.523 1 88.56 94 LYS A O 1
ATOM 737 N N . ASP A 1 95 ? 15.969 -9.492 -6.785 1 82.25 95 ASP A N 1
ATOM 738 C CA . ASP A 1 95 ? 16.891 -8.359 -6.816 1 82.25 95 ASP A CA 1
ATOM 739 C C . ASP A 1 95 ? 16.703 -7.465 -5.59 1 82.25 95 ASP A C 1
ATOM 741 O O . ASP A 1 95 ? 17.594 -6.684 -5.242 1 82.25 95 ASP A O 1
ATOM 745 N N . HIS A 1 96 ? 15.602 -7.438 -5.012 1 84.5 96 HIS A N 1
ATOM 746 C CA . HIS A 1 96 ? 15.367 -6.637 -3.816 1 84.5 96 HIS A CA 1
ATOM 747 C C . HIS A 1 96 ? 14.961 -7.516 -2.637 1 84.5 96 HIS A C 1
ATOM 749 O O . HIS A 1 96 ? 13.812 -7.945 -2.541 1 84.5 96 HIS A O 1
ATOM 755 N N . LEU A 1 97 ? 15.914 -7.645 -1.771 1 90 97 LEU A N 1
ATOM 756 C CA . LEU A 1 97 ? 15.727 -8.562 -0.654 1 90 97 LEU A CA 1
ATOM 757 C C . LEU A 1 97 ? 14.977 -7.891 0.486 1 90 97 LEU A C 1
ATOM 759 O O . LEU A 1 97 ? 15.086 -6.68 0.679 1 90 97 LEU A O 1
ATOM 763 N N . ASN A 1 98 ? 14.219 -8.695 1.235 1 92.12 98 ASN A N 1
ATOM 764 C CA . ASN A 1 98 ? 13.578 -8.281 2.48 1 92.12 98 ASN A CA 1
ATOM 765 C C . ASN A 1 98 ? 12.641 -7.094 2.264 1 92.12 98 ASN A C 1
ATOM 767 O O . ASN A 1 98 ? 12.68 -6.125 3.023 1 92.12 98 ASN A O 1
ATOM 771 N N . THR A 1 99 ? 11.891 -7.234 1.157 1 92.88 99 THR A N 1
ATOM 772 C CA . THR A 1 99 ? 10.891 -6.215 0.841 1 92.88 99 THR A CA 1
ATOM 773 C C . THR A 1 99 ? 9.727 -6.277 1.822 1 92.88 99 THR A C 1
ATOM 775 O O . THR A 1 99 ? 9.219 -7.359 2.129 1 92.88 99 THR A O 1
ATOM 778 N N . THR A 1 100 ? 9.344 -5.051 2.348 1 92.81 100 THR A N 1
ATOM 779 C CA . THR A 1 100 ? 8.25 -5.02 3.314 1 92.81 100 THR A CA 1
ATOM 780 C C . THR A 1 100 ? 7.066 -4.219 2.77 1 92.81 100 THR A C 1
ATOM 782 O O . THR A 1 100 ? 5.98 -4.227 3.354 1 92.81 100 THR A O 1
ATOM 785 N N . HIS A 1 101 ? 7.305 -3.521 1.653 1 94.31 101 HIS A N 1
ATOM 786 C CA . HIS A 1 101 ? 6.258 -2.693 1.067 1 94.31 101 HIS A CA 1
ATOM 787 C C . HIS A 1 101 ? 6.316 -2.73 -0.457 1 94.31 101 HIS A C 1
ATOM 789 O O . HIS A 1 101 ? 7.402 -2.688 -1.043 1 94.31 101 HIS A O 1
ATOM 795 N N . LEU A 1 102 ? 5.125 -2.775 -1.029 1 95.62 102 LEU A N 1
ATOM 796 C CA . LEU A 1 102 ? 5.004 -2.797 -2.482 1 95.62 102 LEU A CA 1
ATOM 797 C C . LEU A 1 102 ? 3.992 -1.76 -2.961 1 95.62 102 LEU A C 1
ATOM 799 O O . LEU A 1 102 ? 2.967 -1.544 -2.312 1 95.62 102 LEU A O 1
ATOM 803 N N . GLU A 1 103 ? 4.285 -1.229 -4.113 1 94.81 103 GLU A N 1
ATOM 804 C CA . GLU A 1 103 ? 3.369 -0.329 -4.805 1 94.81 103 GLU A CA 1
ATOM 805 C C . GLU A 1 103 ? 3.559 -0.401 -6.316 1 94.81 103 GLU A C 1
ATOM 807 O O . GLU A 1 103 ? 4.688 -0.365 -6.809 1 94.81 103 GLU A O 1
ATOM 812 N N . PHE A 1 104 ? 2.426 -0.468 -6.992 1 93.25 104 PHE A N 1
ATOM 813 C CA . PHE A 1 104 ? 2.492 -0.422 -8.445 1 93.25 104 PHE A CA 1
ATOM 814 C C . PHE A 1 104 ? 2.088 0.954 -8.961 1 93.25 104 PHE A C 1
ATOM 816 O O . PHE A 1 104 ? 1.058 1.496 -8.562 1 93.25 104 PHE A O 1
ATOM 823 N N . LEU A 1 105 ? 2.943 1.462 -9.844 1 90.19 105 LEU A N 1
ATOM 824 C CA . LEU A 1 105 ? 2.658 2.732 -10.5 1 90.19 105 LEU A CA 1
ATOM 825 C C . LEU A 1 105 ? 2.156 2.51 -11.93 1 90.19 105 LEU A C 1
ATOM 827 O O . LEU A 1 105 ? 2.951 2.271 -12.836 1 90.19 105 LEU A O 1
ATOM 831 N N . PRO A 1 106 ? 0.837 2.725 -12.125 1 87.38 106 PRO A N 1
ATOM 832 C CA . PRO A 1 106 ? 0.236 2.316 -13.398 1 87.38 106 PRO A CA 1
ATOM 833 C C . PRO A 1 106 ? 0.717 3.162 -14.578 1 87.38 106 PRO A C 1
ATOM 835 O O . PRO A 1 106 ? 0.815 2.662 -15.703 1 87.38 106 PRO A O 1
ATOM 838 N N . ARG A 1 107 ? 0.978 4.449 -14.398 1 82.69 107 ARG A N 1
ATOM 839 C CA . ARG A 1 107 ? 1.35 5.332 -15.508 1 82.69 107 ARG A CA 1
ATOM 840 C C . ARG A 1 107 ? 2.697 4.93 -16.094 1 82.69 107 ARG A C 1
ATOM 842 O O . ARG A 1 107 ? 2.896 5.012 -17.312 1 82.69 107 ARG A O 1
ATOM 849 N N . HIS A 1 108 ? 3.592 4.363 -15.289 1 80.38 108 HIS A N 1
ATOM 850 C CA . HIS A 1 108 ? 4.953 4.09 -15.734 1 80.38 108 HIS A CA 1
ATOM 851 C C . HIS A 1 108 ? 5.242 2.594 -15.742 1 80.38 108 HIS A C 1
ATOM 853 O O . HIS A 1 108 ? 6.355 2.174 -16.062 1 80.38 108 HIS A O 1
ATOM 859 N N . TYR A 1 109 ? 4.266 1.837 -15.367 1 88.19 109 TYR A N 1
ATOM 860 C CA . TYR A 1 109 ? 4.398 0.386 -15.289 1 88.19 109 TYR A CA 1
ATOM 861 C C . TYR A 1 109 ? 5.59 -0.01 -14.43 1 88.19 109 TYR A C 1
ATOM 863 O O . TYR A 1 109 ? 6.406 -0.843 -14.828 1 88.19 109 TYR A O 1
ATOM 871 N N . LEU A 1 110 ? 5.684 0.592 -13.281 1 89.19 110 LEU A N 1
ATOM 872 C CA . LEU A 1 110 ? 6.777 0.344 -12.344 1 89.19 110 LEU A CA 1
ATOM 873 C C . LEU A 1 110 ? 6.258 -0.289 -11.055 1 89.19 110 LEU A C 1
ATOM 875 O O . LEU A 1 110 ? 5.211 0.11 -10.539 1 89.19 110 LEU A O 1
ATOM 879 N N . LEU A 1 111 ? 6.938 -1.307 -10.602 1 92.12 111 LEU A N 1
ATOM 880 C CA . LEU A 1 111 ? 6.75 -1.824 -9.25 1 92.12 111 LEU A CA 1
ATOM 881 C C . LEU A 1 111 ? 7.75 -1.2 -8.289 1 92.12 111 LEU A C 1
ATOM 883 O O . LEU A 1 111 ? 8.961 -1.298 -8.492 1 92.12 111 LEU A O 1
ATOM 887 N N . VAL A 1 112 ? 7.23 -0.48 -7.305 1 91.44 112 VAL A N 1
ATOM 888 C CA . VAL A 1 112 ? 8.062 0.095 -6.254 1 91.44 112 VAL A CA 1
ATOM 889 C C . VAL A 1 112 ? 8.125 -0.86 -5.062 1 91.44 112 VAL A C 1
ATOM 891 O O . VAL A 1 112 ? 7.105 -1.4 -4.637 1 91.44 112 VAL A O 1
ATOM 894 N N . SER A 1 113 ? 9.32 -1.105 -4.578 1 92.19 113 SER A N 1
ATOM 895 C CA . SER A 1 113 ? 9.508 -1.917 -3.379 1 92.19 113 SER A CA 1
ATOM 896 C C . SER A 1 113 ? 10.359 -1.188 -2.348 1 92.19 113 SER A C 1
ATOM 898 O O . SER A 1 113 ? 11.305 -0.479 -2.705 1 92.19 113 SER A O 1
ATOM 900 N N . ALA A 1 114 ? 9.969 -1.342 -1.138 1 90.12 114 ALA A N 1
ATOM 901 C CA . ALA A 1 114 ? 10.75 -0.817 -0.024 1 90.12 114 ALA A CA 1
ATOM 902 C C . ALA A 1 114 ? 11.133 -1.929 0.95 1 90.12 114 ALA A C 1
ATOM 904 O O . ALA A 1 114 ? 10.297 -2.758 1.313 1 90.12 114 ALA A O 1
ATOM 905 N N . SER A 1 115 ? 12.414 -1.879 1.333 1 87.69 115 SER A N 1
ATOM 906 C CA . SER A 1 115 ? 12.906 -2.914 2.236 1 87.69 115 SER A CA 1
ATOM 907 C C . SER A 1 115 ? 12.867 -2.445 3.688 1 87.69 115 SER A C 1
ATOM 909 O O . SER A 1 115 ? 12.617 -1.269 3.959 1 87.69 115 SER A O 1
ATOM 911 N N . GLU A 1 116 ? 13.141 -3.391 4.562 1 83.44 116 GLU A N 1
ATOM 912 C CA . GLU A 1 116 ? 13.18 -3.121 6 1 83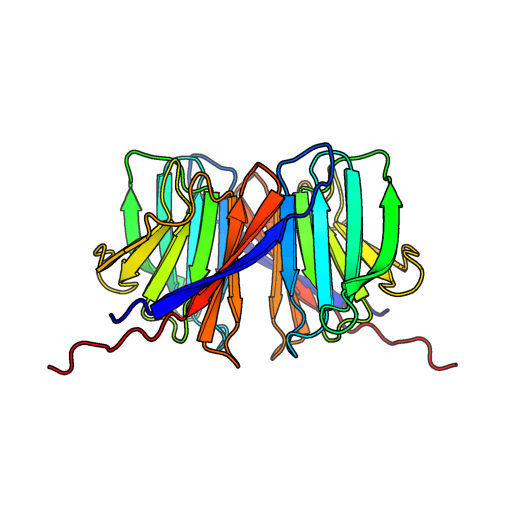.44 116 GLU A CA 1
ATOM 913 C C . GLU A 1 116 ? 14.258 -2.094 6.34 1 83.44 116 GLU A C 1
ATOM 915 O O . GLU A 1 116 ? 14.109 -1.327 7.293 1 83.44 116 GLU A O 1
ATOM 920 N N . THR A 1 117 ? 15.281 -1.988 5.461 1 77.75 117 THR A N 1
ATOM 921 C CA . THR A 1 117 ? 16.406 -1.105 5.734 1 77.75 117 THR A CA 1
ATOM 922 C C . THR A 1 117 ? 16.188 0.274 5.125 1 77.75 117 THR A C 1
ATOM 924 O O . THR A 1 117 ? 17.016 1.166 5.258 1 77.75 117 THR A O 1
ATOM 927 N N . GLY A 1 118 ? 15.109 0.412 4.422 1 77.81 118 GLY A N 1
ATOM 928 C CA . GLY A 1 118 ? 14.789 1.722 3.875 1 77.81 118 GLY A CA 1
ATOM 929 C C . GLY A 1 118 ? 15.242 1.896 2.438 1 77.81 118 GLY A C 1
ATOM 930 O O . GLY A 1 118 ? 15.25 3.01 1.913 1 77.81 118 GLY A O 1
ATOM 931 N N . GLU A 1 119 ? 15.711 0.804 1.87 1 84.25 119 GLU A N 1
ATOM 932 C CA . GLU A 1 119 ? 16.031 0.852 0.449 1 84.25 119 GLU A CA 1
ATOM 933 C C . GLU A 1 119 ? 14.773 0.798 -0.41 1 84.25 119 GLU A C 1
ATOM 935 O O . GLU A 1 119 ? 13.914 -0.058 -0.202 1 84.25 119 GLU A O 1
ATOM 940 N N . ILE A 1 120 ? 14.688 1.75 -1.332 1 86.88 120 ILE A N 1
ATOM 941 C CA . ILE A 1 120 ? 13.57 1.772 -2.26 1 86.88 120 ILE A CA 1
ATOM 942 C C . ILE A 1 120 ? 14.055 1.427 -3.666 1 86.88 120 ILE A C 1
ATOM 944 O O . ILE A 1 120 ? 15.086 1.933 -4.117 1 86.88 120 ILE A O 1
ATOM 948 N N . ARG A 1 121 ? 13.312 0.572 -4.328 1 88.56 121 ARG A N 1
ATOM 949 C CA . ARG A 1 121 ? 13.648 0.159 -5.684 1 88.56 121 ARG A CA 1
ATOM 950 C C . ARG A 1 121 ? 12.453 0.303 -6.617 1 88.56 121 ARG A C 1
ATOM 952 O O . ARG A 1 121 ? 11.312 0.041 -6.215 1 88.56 121 ARG A O 1
ATOM 959 N N . TYR A 1 122 ? 12.781 0.702 -7.863 1 87.31 122 TYR A N 1
ATOM 960 C CA . TYR A 1 122 ? 11.812 0.739 -8.953 1 87.31 122 TYR A CA 1
ATOM 961 C C . TYR A 1 122 ? 12.125 -0.33 -9.992 1 87.31 122 TYR A C 1
ATOM 963 O O . TYR A 1 122 ? 13.266 -0.458 -10.438 1 87.31 122 TYR A O 1
ATOM 971 N N 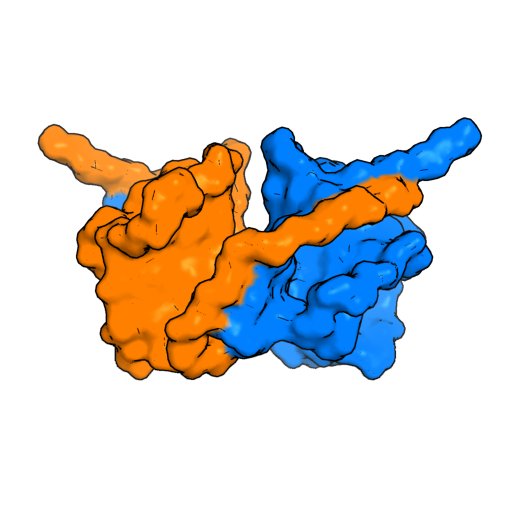. ARG A 1 123 ? 11.133 -1.055 -10.289 1 87.69 123 ARG A N 1
ATOM 972 C CA . ARG A 1 123 ? 11.297 -2.105 -11.289 1 87.69 123 ARG A CA 1
ATOM 973 C C . ARG A 1 123 ? 10.242 -1.997 -12.383 1 87.69 123 ARG A C 1
ATOM 975 O O . ARG A 1 123 ? 9.047 -1.876 -12.094 1 87.69 123 ARG A O 1
ATOM 982 N N . ASP A 1 124 ? 10.75 -2.014 -13.664 1 85.38 124 ASP A N 1
ATOM 983 C CA . ASP A 1 124 ? 9.812 -2.115 -14.781 1 85.38 124 ASP A CA 1
ATOM 984 C C . ASP A 1 124 ? 9.188 -3.506 -14.844 1 85.38 124 ASP A C 1
ATOM 986 O O . ASP A 1 124 ? 9.898 -4.516 -14.805 1 85.38 124 ASP A O 1
ATOM 990 N N . VAL A 1 125 ? 7.84 -3.539 -1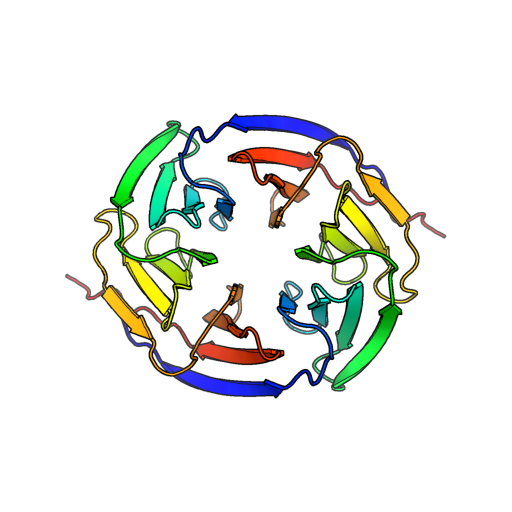4.727 1 80.62 125 VAL A N 1
ATOM 991 C CA . VAL A 1 125 ? 7.184 -4.844 -14.742 1 80.62 125 VAL A CA 1
ATOM 992 C C . VAL A 1 125 ? 6.316 -4.969 -15.992 1 80.62 125 VAL A C 1
ATOM 994 O O . VAL A 1 125 ? 5.32 -4.262 -16.141 1 80.62 125 VAL A O 1
ATOM 997 N N . VAL A 1 126 ? 6.863 -5.031 -17.203 1 67.19 126 VAL A N 1
ATOM 998 C CA . VAL A 1 126 ? 6.082 -5.32 -18.406 1 67.19 126 VAL A CA 1
ATOM 999 C C . VAL A 1 126 ? 5.742 -6.809 -18.453 1 67.19 126 VAL A C 1
ATOM 1001 O O . VAL A 1 126 ? 6.641 -7.652 -18.5 1 67.19 126 VAL A O 1
ATOM 1004 N N . VAL A 1 127 ? 4.676 -7.203 -17.891 1 56.88 127 VAL A N 1
ATOM 1005 C CA . VAL A 1 127 ? 4.309 -8.617 -17.906 1 56.88 127 VAL A CA 1
ATOM 1006 C C . VAL A 1 127 ? 3.764 -9.008 -19.266 1 56.88 127 VAL A C 1
ATOM 1008 O O . VAL A 1 127 ? 2.723 -8.5 -19.703 1 56.88 127 VAL A O 1
ATOM 1011 N N . GLU A 1 128 ? 4.652 -9.344 -20.219 1 52.03 128 GLU A N 1
ATOM 1012 C CA . GLU A 1 128 ? 4.23 -9.891 -21.5 1 52.03 128 GLU A CA 1
ATOM 1013 C C . GLU A 1 128 ? 3.395 -11.156 -21.312 1 52.03 128 GLU A C 1
ATOM 1015 O O . GLU A 1 128 ? 3.783 -12.062 -20.578 1 52.03 128 GLU A O 1
ATOM 1020 N N . ARG A 1 129 ? 2.072 -10.977 -21.125 1 49.78 129 ARG A N 1
ATOM 1021 C CA . ARG A 1 129 ? 1.233 -12.172 -21.172 1 49.78 129 ARG A CA 1
ATOM 1022 C C . ARG A 1 129 ? 1.644 -13.07 -22.344 1 49.78 129 ARG A C 1
ATOM 1024 O O . ARG A 1 129 ? 1.923 -12.594 -23.438 1 49.78 129 ARG A O 1
ATOM 1031 N N . ALA A 1 130 ? 2.27 -14.117 -22.062 1 46.16 130 ALA A N 1
ATOM 1032 C CA . ALA A 1 130 ? 2.418 -15.094 -23.141 1 46.16 130 ALA A CA 1
ATOM 1033 C C . ALA A 1 130 ? 1.141 -15.203 -23.969 1 46.16 130 ALA A C 1
ATOM 1035 O O . ALA A 1 130 ? 0.052 -15.383 -23.422 1 46.16 130 ALA A O 1
ATOM 1036 N N . ARG A 1 131 ? 1.003 -14.344 -25 1 38.34 131 ARG A N 1
ATOM 1037 C CA . ARG A 1 131 ? -0.032 -14.633 -25.984 1 38.34 131 ARG A CA 1
ATOM 1038 C C . ARG A 1 131 ? -0.178 -16.141 -26.203 1 38.34 131 ARG A C 1
ATOM 1040 O O . ARG A 1 131 ? 0.817 -16.844 -26.375 1 38.34 131 ARG A O 1
ATOM 1047 N N . PRO A 1 132 ? -1.5 -16.531 -25.891 1 38.38 132 PRO A N 1
ATOM 1048 C CA . PRO A 1 132 ? -1.592 -17.875 -26.469 1 38.38 132 PRO A CA 1
ATOM 1049 C C . PRO A 1 132 ? -0.979 -17.969 -27.859 1 38.38 132 PRO A C 1
ATOM 1051 O O . PRO A 1 132 ? -0.935 -16.969 -28.578 1 38.38 132 PRO A O 1
ATOM 1054 N N . VAL B 1 1 ? 6.477 -13.07 -18.688 1 48.5 1 VAL B N 1
ATOM 1055 C CA . VAL B 1 1 ? 6.461 -11.742 -18.094 1 48.5 1 VAL B CA 1
ATOM 1056 C C . VAL B 1 1 ? 7.867 -11.148 -18.109 1 48.5 1 VAL B C 1
ATOM 1058 O O . VAL B 1 1 ? 8.828 -11.812 -17.703 1 48.5 1 VAL B O 1
ATOM 1061 N N . ASP B 1 2 ? 7.941 -10.086 -18.953 1 58.41 2 ASP B N 1
ATOM 1062 C CA . ASP B 1 2 ? 9.297 -9.539 -18.938 1 58.41 2 ASP B CA 1
ATOM 1063 C C . ASP B 1 2 ? 9.5 -8.609 -17.75 1 58.41 2 ASP B C 1
ATOM 1065 O O . ASP B 1 2 ? 8.625 -7.793 -17.422 1 58.41 2 ASP B O 1
ATOM 1069 N N . ILE B 1 3 ? 10.211 -8.992 -16.766 1 58.16 3 ILE B N 1
ATOM 1070 C CA . ILE B 1 3 ? 10.641 -8.188 -15.633 1 58.16 3 ILE B CA 1
ATOM 1071 C C . ILE B 1 3 ? 11.883 -7.383 -16.016 1 58.16 3 ILE B C 1
ATOM 1073 O O . ILE B 1 3 ? 12.883 -7.949 -16.453 1 58.16 3 ILE B O 1
ATOM 1077 N N . GLY B 1 4 ? 11.547 -6.141 -16.344 1 60.97 4 GLY B N 1
ATOM 1078 C CA . GLY B 1 4 ? 12.609 -5.293 -16.844 1 60.97 4 GLY B CA 1
ATOM 1079 C C . GLY B 1 4 ? 13.656 -4.953 -15.797 1 60.97 4 GLY B C 1
ATOM 1080 O O . GLY B 1 4 ? 13.875 -5.723 -14.859 1 60.97 4 GLY B O 1
ATOM 1081 N N . THR B 1 5 ? 14.367 -3.945 -16.094 1 62.88 5 THR B N 1
ATOM 1082 C CA . THR B 1 5 ? 15.547 -3.496 -15.375 1 62.88 5 THR B CA 1
ATOM 1083 C C . THR B 1 5 ? 15.156 -2.812 -14.07 1 62.88 5 THR B C 1
ATOM 1085 O O . THR B 1 5 ? 14.078 -2.225 -13.969 1 62.88 5 THR B O 1
ATOM 1088 N N . GLN B 1 6 ? 15.859 -3.135 -13 1 65.88 6 GLN B N 1
ATOM 1089 C CA . GLN B 1 6 ? 15.734 -2.539 -11.672 1 65.88 6 GLN B CA 1
ATOM 1090 C C . GLN B 1 6 ? 16.594 -1.288 -11.547 1 65.88 6 GLN B C 1
ATOM 1092 O O . GLN B 1 6 ? 17.734 -1.265 -12.023 1 65.88 6 GLN B O 1
ATOM 1097 N N . ARG B 1 7 ? 16 -0.204 -11.305 1 66.69 7 ARG B N 1
ATOM 1098 C CA . ARG B 1 7 ? 16.797 0.954 -10.914 1 66.69 7 ARG B CA 1
ATOM 1099 C C . ARG B 1 7 ? 16.641 1.257 -9.43 1 66.69 7 ARG B C 1
ATOM 1101 O O . ARG B 1 7 ? 15.531 1.167 -8.891 1 66.69 7 ARG B O 1
ATOM 1108 N N . LYS B 1 8 ? 17.922 1.17 -8.781 1 63.22 8 LYS B N 1
ATOM 1109 C CA . LYS B 1 8 ? 17.922 1.651 -7.402 1 63.22 8 LYS B CA 1
ATOM 1110 C C . LYS B 1 8 ? 17.766 3.17 -7.352 1 63.22 8 LYS B C 1
ATOM 1112 O O . LYS B 1 8 ? 18.531 3.896 -7.996 1 63.22 8 LYS B O 1
ATOM 1117 N N . LEU B 1 9 ? 16.641 3.588 -6.895 1 60.56 9 LEU B N 1
ATOM 1118 C CA . LEU B 1 9 ? 16.453 5.035 -6.938 1 60.56 9 LEU B CA 1
ATOM 1119 C C . LEU B 1 9 ? 17.047 5.695 -5.699 1 60.56 9 LEU B C 1
ATOM 1121 O O . LEU B 1 9 ? 17.797 6.672 -5.809 1 60.56 9 LEU B O 1
ATOM 1125 N N . PHE B 1 10 ? 16.578 5.406 -4.434 1 62.38 10 PHE B N 1
ATOM 1126 C CA . PHE B 1 10 ? 17.031 6.199 -3.293 1 62.38 10 PHE B CA 1
ATOM 1127 C C . PHE B 1 10 ? 17.047 5.355 -2.023 1 62.38 10 PHE B C 1
ATOM 1129 O O . PHE B 1 10 ? 16.375 4.332 -1.939 1 62.38 10 PHE B O 1
ATOM 1136 N N . ASN B 1 11 ? 18.109 5.488 -1.355 1 65.62 11 ASN B N 1
ATOM 1137 C CA . ASN B 1 11 ? 18.219 4.984 0.01 1 65.62 11 ASN B CA 1
ATOM 1138 C C . ASN B 1 11 ? 17.797 6.039 1.028 1 65.62 11 ASN B C 1
ATOM 1140 O O . ASN B 1 11 ? 18.312 7.156 1.022 1 65.62 11 ASN B O 1
ATOM 1144 N N . PHE B 1 12 ? 16.562 5.691 1.624 1 61.22 12 PHE B N 1
ATOM 1145 C CA . PHE B 1 12 ? 16.188 6.574 2.721 1 61.22 12 PHE B CA 1
ATOM 1146 C C . PHE B 1 12 ? 16.906 6.184 4.004 1 61.22 12 PHE B C 1
ATOM 1148 O O . PHE B 1 12 ? 16.953 5.008 4.371 1 61.22 12 PHE B O 1
ATOM 1155 N N . ASN B 1 13 ? 17.906 6.812 4.219 1 63.34 13 ASN B N 1
ATOM 1156 C CA . ASN B 1 13 ? 18.578 6.602 5.496 1 63.34 13 ASN B CA 1
ATOM 1157 C C . ASN B 1 13 ? 17.766 7.137 6.664 1 63.34 13 ASN B C 1
ATOM 1159 O O . ASN B 1 13 ? 18.062 8.203 7.207 1 63.34 13 ASN B O 1
ATOM 1163 N N . LEU B 1 14 ? 16.516 6.719 6.699 1 61.41 14 LEU B N 1
ATOM 1164 C CA . LEU B 1 14 ? 15.742 7.094 7.875 1 61.41 14 LEU B CA 1
ATOM 1165 C C . LEU B 1 14 ? 15.93 6.082 9 1 61.41 14 LEU B C 1
ATOM 1167 O O . LEU B 1 14 ? 16.016 4.875 8.75 1 61.41 14 LEU B O 1
ATOM 1171 N N . PRO B 1 15 ? 16.312 6.586 10.133 1 65.44 15 PRO B N 1
ATOM 1172 C CA . PRO B 1 15 ? 16.391 5.633 11.25 1 65.44 15 PRO B CA 1
ATOM 1173 C C . PRO B 1 15 ? 15.023 5.062 11.625 1 65.44 15 PRO B C 1
ATOM 1175 O O . PRO B 1 15 ? 13.984 5.652 11.305 1 65.44 15 PRO B O 1
ATOM 1178 N N . GLY B 1 16 ? 15.094 3.842 12.102 1 77.06 16 GLY B N 1
ATOM 1179 C CA . GLY B 1 16 ? 13.922 3.332 12.797 1 77.06 16 GLY B CA 1
ATOM 1180 C C . GLY B 1 16 ? 12.969 2.588 11.891 1 77.06 16 GLY B C 1
ATOM 1181 O O . GLY B 1 16 ? 11.75 2.662 12.062 1 77.06 16 GLY B O 1
ATOM 1182 N N . GLY B 1 17 ? 13.406 1.815 10.883 1 78.56 17 GLY B N 1
ATOM 1183 C CA . GLY B 1 17 ? 12.539 0.979 10.07 1 78.56 17 GLY B CA 1
ATOM 1184 C C . GLY B 1 17 ? 11.734 -0.017 10.891 1 78.56 17 GLY B C 1
ATOM 1185 O O . GLY B 1 17 ? 11.75 0.033 12.125 1 78.56 17 GLY B O 1
ATOM 1186 N N . PRO B 1 18 ? 10.891 -0.735 10.219 1 86.44 18 PRO B N 1
ATOM 1187 C CA . PRO B 1 18 ? 10.648 -0.807 8.773 1 86.44 18 PRO B CA 1
ATOM 1188 C C . PRO B 1 18 ? 9.984 0.452 8.219 1 86.44 18 PRO B C 1
ATOM 1190 O O . PRO B 1 18 ? 9.492 1.282 8.992 1 86.44 18 PRO B O 1
ATOM 1193 N N . PHE B 1 19 ? 10.07 0.585 6.871 1 88.5 19 PHE B N 1
ATOM 1194 C CA . PHE B 1 19 ? 9.57 1.778 6.199 1 88.5 19 PHE B CA 1
ATOM 1195 C C . PHE B 1 19 ? 8.375 1.439 5.312 1 88.5 19 PHE B C 1
ATOM 1197 O O . PHE B 1 19 ? 8.25 0.306 4.844 1 88.5 19 PHE B O 1
ATOM 1204 N N . THR B 1 20 ? 7.527 2.352 5.188 1 91.94 20 THR B N 1
ATOM 1205 C CA . THR B 1 20 ? 6.453 2.322 4.199 1 91.94 20 THR B CA 1
ATOM 1206 C C . THR B 1 20 ? 6.527 3.543 3.285 1 91.94 20 THR B C 1
ATOM 1208 O O . THR B 1 20 ? 6.957 4.617 3.709 1 91.94 20 THR B O 1
ATOM 1211 N N . VAL B 1 21 ? 6.156 3.299 2.039 1 92.88 21 VAL B N 1
ATOM 1212 C CA . VAL B 1 21 ? 6.293 4.359 1.044 1 92.88 21 VAL B CA 1
ATOM 1213 C C . VAL B 1 21 ? 5.023 4.445 0.202 1 92.88 21 VAL B C 1
ATOM 1215 O O . VAL B 1 21 ? 4.348 3.438 -0.022 1 92.88 21 VAL B O 1
ATOM 1218 N N . ASN B 1 22 ? 4.691 5.605 -0.205 1 96.06 22 ASN B N 1
ATOM 1219 C CA . ASN B 1 22 ? 3.619 5.824 -1.172 1 96.06 22 ASN B CA 1
ATOM 1220 C C . ASN B 1 22 ? 3.957 6.957 -2.137 1 96.06 22 ASN B C 1
ATOM 1222 O O . ASN B 1 22 ? 4.484 7.992 -1.724 1 96.06 22 ASN B O 1
ATOM 1226 N N . THR B 1 23 ? 3.699 6.73 -3.398 1 93.56 23 THR B N 1
ATOM 1227 C CA . THR B 1 23 ? 4.008 7.691 -4.449 1 93.56 23 THR B CA 1
ATOM 1228 C C . THR B 1 23 ? 2.732 8.336 -4.988 1 93.56 23 THR B C 1
ATOM 1230 O O . THR B 1 23 ? 1.721 7.656 -5.172 1 93.56 23 THR B O 1
ATOM 1233 N N . SER B 1 24 ? 2.861 9.57 -5.238 1 93.56 24 SER B N 1
ATOM 1234 C CA . SER B 1 24 ? 1.706 10.273 -5.793 1 93.56 24 SER B CA 1
ATOM 1235 C C . SER B 1 24 ? 1.387 9.781 -7.199 1 93.56 24 SER B C 1
ATOM 1237 O O . SER B 1 24 ? 2.252 9.234 -7.883 1 93.56 24 SER B O 1
ATOM 1239 N N . SER B 1 25 ? 0.158 10.031 -7.586 1 86.75 25 SER B N 1
ATOM 1240 C CA . SER B 1 25 ? -0.332 9.516 -8.859 1 86.75 25 SER B CA 1
ATOM 1241 C C . SER B 1 25 ? 0.518 10.008 -10.023 1 86.75 25 SER B C 1
ATOM 1243 O O . SER B 1 25 ? 0.717 9.289 -11.008 1 86.75 25 SER B O 1
ATOM 1245 N N . ASN B 1 26 ? 1.045 11.148 -9.922 1 84.62 26 ASN B N 1
ATOM 1246 C CA . ASN B 1 26 ? 1.833 11.711 -11.008 1 84.62 26 ASN B CA 1
ATOM 1247 C C . ASN B 1 26 ? 3.297 11.297 -10.922 1 84.62 26 ASN B C 1
ATOM 1249 O O . ASN B 1 26 ? 4.109 11.672 -11.766 1 84.62 26 ASN B O 1
ATOM 1253 N N . GLY B 1 27 ? 3.635 10.57 -9.852 1 86 27 GLY B N 1
ATOM 1254 C CA . GLY B 1 27 ? 4.973 10.023 -9.703 1 86 27 GLY B CA 1
ATOM 1255 C C . GLY B 1 27 ? 5.973 11.031 -9.156 1 86 27 GLY B C 1
ATOM 1256 O O . GLY B 1 27 ? 7.141 10.695 -8.938 1 86 27 GLY B O 1
ATOM 1257 N N . ARG B 1 28 ? 5.578 12.188 -8.875 1 89 28 ARG B N 1
ATOM 1258 C CA . ARG B 1 28 ? 6.504 13.258 -8.523 1 89 28 ARG B CA 1
ATOM 1259 C C . ARG B 1 28 ? 6.793 13.266 -7.027 1 89 28 ARG B C 1
ATOM 1261 O O . ARG B 1 28 ? 7.906 13.578 -6.605 1 89 28 ARG B O 1
ATOM 1268 N N . TYR B 1 29 ? 5.844 12.961 -6.238 1 93.69 29 TYR B N 1
ATOM 1269 C CA . TYR B 1 29 ? 6.012 13.055 -4.793 1 93.69 29 TYR B CA 1
ATOM 1270 C C . TYR B 1 29 ? 5.973 11.672 -4.152 1 93.69 29 TYR B C 1
ATOM 1272 O O . TYR B 1 29 ? 5.293 10.773 -4.648 1 93.69 29 TYR B O 1
ATOM 1280 N N . MET B 1 30 ? 6.711 11.602 -3.08 1 93.5 30 MET B N 1
ATOM 1281 C CA . MET B 1 30 ? 6.754 10.367 -2.299 1 93.5 30 MET B CA 1
ATOM 1282 C C . MET B 1 30 ? 6.68 10.672 -0.805 1 93.5 30 MET B C 1
ATOM 1284 O O . MET B 1 30 ? 7.312 11.617 -0.326 1 93.5 30 MET B O 1
ATOM 1288 N N . VAL B 1 31 ? 5.855 9.922 -0.124 1 95.19 31 VAL B N 1
ATOM 1289 C CA . VAL B 1 31 ? 5.859 9.992 1.333 1 95.19 31 VAL B CA 1
ATOM 1290 C C . VAL B 1 31 ? 6.414 8.695 1.914 1 95.19 31 VAL B C 1
ATOM 1292 O O . VAL B 1 31 ? 6.047 7.602 1.469 1 95.19 31 VAL B O 1
ATOM 1295 N N . VAL B 1 32 ? 7.336 8.875 2.865 1 92.81 32 VAL B N 1
ATOM 1296 C CA . VAL B 1 32 ? 7.957 7.754 3.561 1 92.81 32 VAL B CA 1
ATOM 1297 C C . VAL B 1 32 ? 7.641 7.832 5.051 1 92.81 32 VAL B C 1
ATOM 1299 O O . VAL B 1 32 ? 7.77 8.898 5.664 1 92.81 32 VAL B O 1
ATOM 1302 N N . GLY B 1 33 ? 7.133 6.77 5.566 1 93.44 33 GLY B N 1
ATOM 1303 C CA . GLY B 1 33 ? 6.934 6.633 7 1 93.44 33 GLY B CA 1
ATOM 1304 C C . GLY B 1 33 ? 7.711 5.477 7.602 1 93.44 33 GLY B C 1
ATOM 1305 O O . GLY B 1 33 ? 8.039 4.512 6.906 1 93.44 33 GLY B O 1
ATOM 1306 N N . SER B 1 34 ? 8.039 5.586 8.859 1 92.06 34 SER B N 1
ATOM 1307 C CA . SER B 1 34 ? 8.766 4.527 9.547 1 92.06 34 SER B CA 1
ATOM 1308 C C . SER B 1 34 ? 8.055 4.098 10.82 1 92.06 34 SER B C 1
ATOM 1310 O O . SER B 1 34 ? 7.32 4.887 11.43 1 92.06 34 SER B O 1
ATOM 1312 N N . ARG B 1 35 ? 8.367 2.887 11.227 1 92.5 35 ARG B N 1
ATOM 1313 C CA . ARG B 1 35 ? 7.855 2.406 12.5 1 92.5 35 ARG B CA 1
ATOM 1314 C C . ARG B 1 35 ? 8.469 3.182 13.664 1 92.5 35 ARG B C 1
ATOM 1316 O O . ARG B 1 35 ? 7.93 3.172 14.773 1 92.5 35 ARG B O 1
ATOM 1323 N N . GLY B 1 36 ? 9.523 3.859 13.414 1 91.56 36 GLY B N 1
ATOM 1324 C CA . GLY B 1 36 ? 10.125 4.723 14.422 1 91.56 36 GLY B CA 1
ATOM 1325 C C . GLY B 1 36 ? 9.359 6.016 14.625 1 91.56 36 GLY B C 1
ATOM 1326 O O . GLY B 1 36 ? 9.672 6.793 15.531 1 91.56 36 GLY B O 1
ATOM 1327 N N . GLY B 1 37 ? 8.445 6.316 13.75 1 94.75 37 GLY B N 1
ATOM 1328 C CA . GLY B 1 37 ? 7.555 7.445 13.977 1 94.75 37 GLY B CA 1
ATOM 1329 C C . GLY B 1 37 ? 7.898 8.656 13.125 1 94.75 37 GLY B C 1
ATOM 1330 O O . GLY B 1 37 ? 7.344 9.734 13.328 1 94.75 37 GLY B O 1
ATOM 1331 N N . GLN B 1 38 ? 8.812 8.516 12.211 1 93.31 38 GLN B N 1
ATOM 1332 C CA . GLN B 1 38 ? 9.164 9.633 11.336 1 93.31 38 GLN B CA 1
ATOM 1333 C C . GLN B 1 38 ? 8.492 9.5 9.977 1 93.31 38 GLN B C 1
ATOM 1335 O O . GLN B 1 38 ? 8.414 8.406 9.414 1 93.31 38 GLN B O 1
ATOM 1340 N N . PHE B 1 39 ? 8.023 10.633 9.508 1 95.06 39 PHE B N 1
ATOM 1341 C CA . PHE B 1 39 ? 7.684 10.633 8.086 1 95.06 39 PHE B CA 1
ATOM 1342 C C . PHE B 1 39 ? 8.328 11.812 7.371 1 95.06 39 PHE B C 1
ATOM 1344 O O . PHE B 1 39 ? 8.648 12.82 8 1 95.06 39 PHE B O 1
ATOM 1351 N N . THR B 1 40 ? 8.531 11.625 6.082 1 94.06 40 THR B N 1
ATOM 1352 C CA . THR B 1 40 ? 9.07 12.648 5.195 1 94.06 40 THR B CA 1
ATOM 1353 C C . THR B 1 40 ? 8.352 12.633 3.848 1 94.06 40 THR B C 1
ATOM 1355 O O . THR B 1 40 ? 8.078 11.562 3.297 1 94.06 40 THR B O 1
ATOM 1358 N N . VAL B 1 41 ? 7.984 13.758 3.422 1 95.12 41 VAL B N 1
ATOM 1359 C CA . VAL B 1 41 ? 7.473 13.93 2.066 1 95.12 41 VAL B CA 1
ATOM 1360 C C . VAL B 1 41 ? 8.57 14.484 1.163 1 95.12 41 VAL B C 1
ATOM 1362 O O . VAL B 1 41 ? 9.203 15.484 1.496 1 95.12 41 VAL B O 1
ATOM 1365 N N . ILE B 1 42 ? 8.727 13.859 0.019 1 91.88 42 ILE B N 1
ATOM 1366 C CA . ILE B 1 42 ? 9.844 14.195 -0.851 1 91.88 42 ILE B CA 1
ATOM 1367 C C . ILE B 1 42 ? 9.328 14.562 -2.24 1 91.88 42 ILE B C 1
ATOM 1369 O O . ILE B 1 42 ? 8.43 13.898 -2.77 1 91.88 42 ILE B O 1
ATOM 1373 N N . ASP B 1 43 ? 9.883 15.617 -2.768 1 91.12 43 ASP B N 1
ATOM 1374 C CA . ASP B 1 43 ? 9.789 15.875 -4.199 1 91.12 43 ASP B CA 1
ATOM 1375 C C . ASP B 1 43 ? 10.867 15.109 -4.969 1 91.12 43 ASP B C 1
ATOM 1377 O O . ASP B 1 43 ? 12.047 15.445 -4.883 1 91.12 43 ASP B O 1
ATOM 1381 N N . ARG B 1 44 ? 10.445 14.148 -5.719 1 83 44 ARG B N 1
ATOM 1382 C CA . ARG B 1 44 ? 11.398 13.25 -6.363 1 83 44 ARG B CA 1
ATOM 1383 C C . ARG B 1 44 ? 12.188 13.969 -7.445 1 83 44 ARG B C 1
ATOM 1385 O O . ARG B 1 44 ? 13.266 13.516 -7.84 1 83 44 ARG B O 1
ATOM 1392 N N . HIS B 1 45 ? 11.625 15.008 -7.914 1 84.25 45 HIS B N 1
ATOM 1393 C CA . HIS B 1 45 ? 12.344 15.766 -8.93 1 84.25 45 HIS B CA 1
ATOM 1394 C C . HIS B 1 45 ? 13.5 16.547 -8.32 1 84.25 45 HIS B C 1
ATOM 1396 O O . HIS B 1 45 ? 14.625 16.484 -8.828 1 84.25 45 HIS B O 1
ATOM 1402 N N . SER B 1 46 ? 13.32 17.188 -7.301 1 84.06 46 SER B N 1
ATOM 1403 C CA . SER B 1 46 ? 14.359 17.969 -6.637 1 84.06 46 SER B CA 1
ATOM 1404 C C . SER B 1 46 ? 15.094 17.141 -5.59 1 84.06 46 SER B C 1
ATOM 1406 O O . SER B 1 46 ? 16.172 17.516 -5.133 1 84.06 46 SER B O 1
ATOM 1408 N N . MET B 1 47 ? 14.461 16.078 -5.246 1 80.19 47 MET B N 1
ATOM 1409 C CA . MET B 1 47 ? 14.922 15.172 -4.199 1 80.19 47 MET B CA 1
ATOM 1410 C C . MET B 1 47 ? 15 15.891 -2.855 1 80.19 47 MET B C 1
ATOM 1412 O O . MET B 1 47 ? 15.719 15.453 -1.953 1 80.19 47 MET B O 1
ATOM 1416 N N . ASN B 1 48 ? 14.359 17.031 -2.748 1 86.19 48 ASN B N 1
ATOM 1417 C CA . ASN B 1 48 ? 14.266 17.75 -1.484 1 86.19 48 ASN B CA 1
ATOM 1418 C C . ASN B 1 48 ? 13.008 17.359 -0.705 1 86.19 48 ASN B C 1
ATOM 1420 O O . ASN B 1 48 ? 11.953 17.141 -1.294 1 86.19 48 ASN B O 1
ATOM 1424 N N . PRO B 1 49 ? 13.273 17.234 0.597 1 89.06 49 PRO B N 1
ATOM 1425 C CA . PRO B 1 49 ? 12.07 17.016 1.411 1 89.06 49 PRO B CA 1
ATOM 1426 C C . PRO B 1 49 ? 11.156 18.234 1.434 1 89.06 49 PRO B C 1
ATOM 1428 O O . PRO B 1 49 ? 11.633 19.375 1.444 1 89.06 49 PRO B O 1
ATOM 1431 N N . LEU B 1 50 ? 9.875 17.984 1.249 1 91.75 50 LEU B N 1
ATOM 1432 C CA . LEU B 1 50 ? 8.883 19.031 1.454 1 91.75 50 LEU B CA 1
ATOM 1433 C C . LEU B 1 50 ? 8.625 19.25 2.941 1 91.75 50 LEU B C 1
ATOM 1435 O O . LEU B 1 50 ? 8.5 20.391 3.393 1 91.75 50 LEU B O 1
ATOM 1439 N N . CYS B 1 51 ? 8.523 18.25 3.662 1 92.81 51 CYS B N 1
ATOM 1440 C CA . CYS B 1 51 ? 8.375 18.297 5.113 1 92.81 51 CYS B CA 1
ATOM 1441 C C . CYS B 1 51 ? 8.797 16.984 5.754 1 92.81 51 CYS B C 1
ATOM 1443 O O . CYS B 1 51 ? 8.883 15.961 5.074 1 92.81 51 CYS B O 1
ATOM 1445 N N . SER B 1 52 ? 9.117 17.094 7.004 1 93 52 SER B N 1
ATOM 1446 C CA . SER B 1 52 ? 9.469 15.945 7.836 1 93 52 SER B CA 1
ATOM 1447 C C . SER B 1 52 ? 9.031 16.141 9.281 1 93 52 SER B C 1
ATOM 1449 O O . SER B 1 52 ? 9.148 17.25 9.82 1 93 52 SER B O 1
ATOM 1451 N N . GLU B 1 53 ? 8.547 15.086 9.828 1 95.38 53 GLU B N 1
ATOM 1452 C CA . GLU B 1 53 ? 8.117 15.18 11.219 1 95.38 53 GLU B CA 1
ATOM 1453 C C . GLU B 1 53 ? 8.438 13.891 11.977 1 95.38 53 GLU B C 1
ATOM 1455 O O . GLU B 1 53 ? 8.367 12.797 11.414 1 95.38 53 GLU B O 1
ATOM 1460 N N . GLN B 1 54 ? 8.789 14.078 13.242 1 95.38 54 GLN B N 1
ATOM 1461 C CA . GLN B 1 54 ? 8.922 12.984 14.195 1 95.38 54 GLN B CA 1
ATOM 1462 C C . GLN B 1 54 ? 7.719 12.922 15.125 1 95.38 54 GLN B C 1
ATOM 1464 O O . GLN B 1 54 ? 7.461 13.859 15.883 1 95.38 54 GLN B O 1
ATOM 1469 N N . LEU B 1 55 ? 7.043 11.797 14.992 1 95.94 55 LEU B N 1
ATOM 1470 C CA . LEU B 1 55 ? 5.891 11.602 15.859 1 95.94 55 LEU B CA 1
ATOM 1471 C C . LEU B 1 55 ? 6.262 10.758 17.078 1 95.94 55 LEU B C 1
ATOM 1473 O O . LEU B 1 55 ? 7.344 10.164 17.109 1 95.94 55 LEU B O 1
ATOM 1477 N N . ASP B 1 56 ? 5.363 10.734 18 1 95.44 56 ASP B N 1
ATOM 1478 C CA . ASP B 1 56 ? 5.582 9.961 19.219 1 95.44 56 ASP B CA 1
ATOM 1479 C C . ASP B 1 56 ? 5.051 8.539 19.078 1 95.44 56 ASP B C 1
ATOM 1481 O O . ASP B 1 56 ? 5.148 7.734 20 1 95.44 56 ASP B O 1
ATOM 1485 N N . GLU B 1 57 ? 4.504 8.219 17.969 1 95.75 57 GLU B N 1
ATOM 1486 C CA . GLU B 1 57 ? 3.979 6.875 17.734 1 95.75 57 GLU B CA 1
ATOM 1487 C C . GLU B 1 57 ? 4.441 6.336 16.375 1 95.75 57 GLU B C 1
ATOM 1489 O O . GLU B 1 57 ? 4.816 7.109 15.492 1 95.75 57 GLU B O 1
ATOM 1494 N N . PRO B 1 58 ? 4.43 4.98 16.281 1 96.25 58 PRO B N 1
ATOM 1495 C CA . PRO B 1 58 ? 4.867 4.391 15.023 1 96.25 58 PRO B CA 1
ATOM 1496 C C . PRO B 1 58 ? 3.938 4.73 13.859 1 96.25 58 PRO B C 1
ATOM 1498 O O . PRO B 1 58 ? 2.738 4.938 14.062 1 96.25 58 PRO B O 1
ATOM 1501 N N . ILE B 1 59 ? 4.48 4.82 12.719 1 96.5 59 ILE B N 1
ATOM 1502 C CA . ILE B 1 59 ? 3.736 4.891 11.461 1 96.5 59 ILE B CA 1
ATOM 1503 C C . ILE B 1 59 ? 3.705 3.514 10.805 1 96.5 59 ILE B C 1
ATOM 1505 O O . ILE B 1 59 ? 4.75 2.957 10.461 1 96.5 59 ILE B O 1
ATOM 1509 N N . LEU B 1 60 ? 2.48 3.012 10.57 1 95.25 60 LEU B N 1
ATOM 1510 C CA . LEU B 1 60 ? 2.322 1.639 10.102 1 95.25 60 LEU B CA 1
ATOM 1511 C C . LEU B 1 60 ? 2.156 1.598 8.586 1 95.25 60 LEU B C 1
ATOM 1513 O O . LEU B 1 60 ? 2.566 0.632 7.938 1 95.25 60 LEU B O 1
ATOM 1517 N N . ASP B 1 61 ? 1.521 2.656 8.07 1 96.44 61 ASP B N 1
ATOM 1518 C CA . ASP B 1 61 ? 1.356 2.791 6.625 1 96.44 61 ASP B CA 1
ATOM 1519 C C . ASP B 1 61 ? 0.997 4.227 6.246 1 96.44 61 ASP B C 1
ATOM 1521 O O . ASP B 1 61 ? 0.507 4.992 7.082 1 96.44 61 ASP B O 1
ATOM 1525 N N . VAL B 1 62 ? 1.326 4.547 4.98 1 97.12 62 VAL B N 1
ATOM 1526 C CA . VAL B 1 62 ? 1.021 5.887 4.488 1 97.12 62 VAL B CA 1
ATOM 1527 C C . VAL B 1 62 ? 0.411 5.797 3.09 1 97.12 62 VAL B C 1
ATOM 1529 O O . VAL B 1 62 ? 0.74 4.895 2.318 1 97.12 62 VAL B O 1
ATOM 1532 N N . ALA B 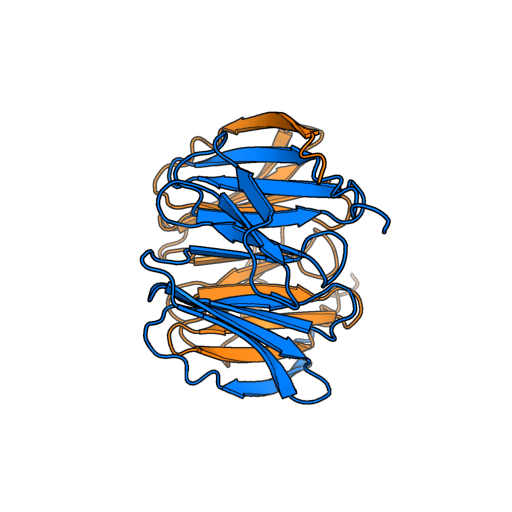1 63 ? -0.457 6.711 2.758 1 97.06 63 ALA B N 1
ATOM 1533 C CA . ALA B 1 63 ? -1.068 6.789 1.433 1 97.06 63 ALA B CA 1
ATOM 1534 C C . ALA B 1 63 ? -1.47 8.219 1.097 1 97.06 63 ALA B C 1
ATOM 1536 O O . ALA B 1 63 ? -2.211 8.859 1.85 1 97.06 63 ALA B O 1
ATOM 1537 N N . PHE B 1 64 ? -0.953 8.68 -0.073 1 96.5 64 PHE B N 1
ATOM 1538 C CA . PHE B 1 64 ? -1.459 9.961 -0.55 1 96.5 64 PHE B CA 1
ATOM 1539 C C . PHE B 1 64 ? -2.955 9.883 -0.834 1 96.5 64 PHE B C 1
ATOM 1541 O O . PHE B 1 64 ? -3.461 8.828 -1.232 1 96.5 64 PHE B O 1
ATOM 1548 N N . LEU B 1 65 ? -3.627 10.984 -0.567 1 93.75 65 LEU B N 1
ATOM 1549 C CA . LEU B 1 65 ? -5.023 11.102 -0.978 1 93.75 65 LEU B CA 1
ATOM 1550 C C . LEU B 1 65 ? -5.129 11.664 -2.391 1 93.75 65 LEU B C 1
ATOM 1552 O O . LEU B 1 65 ? -4.258 11.422 -3.229 1 93.75 65 LEU B O 1
ATOM 1556 N N . HIS B 1 66 ? -6.125 12.25 -2.83 1 85.75 66 HIS B N 1
ATOM 1557 C CA . HIS B 1 66 ? -6.434 12.602 -4.211 1 85.75 66 HIS B CA 1
ATOM 1558 C C . HIS B 1 66 ? -5.242 13.281 -4.883 1 85.75 66 HIS B C 1
ATOM 1560 O O . HIS B 1 66 ? -4.828 12.883 -5.973 1 85.75 66 HIS B O 1
ATOM 1566 N N . ASP B 1 67 ? -4.82 14.289 -4.227 1 84.19 67 ASP B N 1
ATOM 1567 C CA . ASP B 1 67 ? -3.617 14.898 -4.789 1 84.19 67 ASP B CA 1
ATOM 1568 C C . ASP B 1 67 ? -2.455 14.828 -3.803 1 84.19 67 ASP B C 1
ATOM 1570 O O . ASP B 1 67 ? -2.564 14.203 -2.75 1 84.19 67 ASP B O 1
ATOM 1574 N N . HIS B 1 68 ? -1.233 15.094 -4.098 1 89.56 68 HIS B N 1
ATOM 1575 C CA . HIS B 1 68 ? -0.023 14.984 -3.293 1 89.56 68 HIS B CA 1
ATOM 1576 C C . HIS B 1 68 ? -0.043 15.969 -2.127 1 89.56 68 HIS B C 1
ATOM 1578 O O . HIS B 1 68 ? 0.879 15.984 -1.308 1 89.56 68 HIS B O 1
ATOM 1584 N N . THR B 1 69 ? -1.242 16.719 -1.918 1 93.38 69 THR B N 1
ATOM 1585 C CA . THR B 1 69 ? -1.236 17.781 -0.923 1 93.38 69 THR B CA 1
ATOM 1586 C C . THR B 1 69 ? -1.563 17.234 0.462 1 93.38 69 THR B C 1
ATOM 1588 O O . THR B 1 69 ? -1.222 17.844 1.476 1 93.38 69 THR B O 1
ATOM 1591 N N . LEU B 1 70 ? -2.307 16.109 0.451 1 95.25 70 LEU B N 1
ATOM 1592 C CA . LEU B 1 70 ? -2.654 15.438 1.701 1 95.25 70 LEU B CA 1
ATOM 1593 C C . LEU B 1 70 ? -2.268 13.961 1.656 1 95.25 70 LEU B C 1
ATOM 1595 O O . LEU B 1 70 ? -2.309 13.344 0.594 1 95.25 70 LEU B O 1
ATOM 1599 N N . PHE B 1 71 ? -1.885 13.422 2.77 1 96.62 71 PHE B N 1
ATOM 1600 C CA . PHE B 1 71 ? -1.675 11.984 2.881 1 96.62 71 PHE B CA 1
ATOM 1601 C C . PHE B 1 71 ? -2.189 11.461 4.219 1 96.62 71 PHE B C 1
ATOM 1603 O O . PHE B 1 71 ? -2.283 12.219 5.188 1 96.62 71 PHE B O 1
ATOM 1610 N N . ALA B 1 72 ? -2.564 10.234 4.199 1 97 72 ALA B N 1
ATOM 1611 C CA . ALA B 1 72 ? -3.008 9.523 5.395 1 97 72 ALA B CA 1
ATOM 1612 C C . ALA B 1 72 ? -1.87 8.711 6.004 1 97 72 ALA B C 1
ATOM 1614 O O . ALA B 1 72 ? -1.034 8.164 5.281 1 97 72 ALA B O 1
ATOM 1615 N N . ALA B 1 73 ? -1.848 8.609 7.32 1 97.94 73 ALA B N 1
ATOM 1616 C CA . ALA B 1 73 ? -0.903 7.785 8.07 1 97.94 73 ALA B CA 1
ATOM 1617 C C . ALA B 1 73 ? -1.626 6.926 9.102 1 97.94 73 ALA B C 1
ATOM 1619 O O . ALA B 1 73 ? -2.32 7.445 9.977 1 97.94 73 ALA B O 1
ATOM 1620 N N . ALA B 1 74 ? -1.502 5.621 8.875 1 97.44 74 ALA B N 1
ATOM 1621 C CA . ALA B 1 74 ? -1.965 4.711 9.922 1 97.44 74 ALA B CA 1
ATOM 1622 C C . ALA B 1 74 ? -0.973 4.648 11.078 1 97.44 74 ALA B C 1
ATOM 1624 O O . ALA B 1 74 ? 0.208 4.355 10.875 1 97.44 74 ALA B O 1
ATOM 1625 N N . GLN B 1 75 ? -1.444 4.953 12.188 1 96.75 75 GLN B N 1
ATOM 1626 C CA . GLN B 1 75 ? -0.613 4.938 13.383 1 96.75 75 GLN B CA 1
ATOM 1627 C C . GLN B 1 75 ? -1.151 3.953 14.414 1 96.75 75 GLN B C 1
ATOM 1629 O O . GLN B 1 75 ? -1.887 3.023 14.07 1 96.75 75 GLN B O 1
ATOM 1634 N N . ARG B 1 76 ? -0.74 3.998 15.609 1 94.5 76 ARG B N 1
ATOM 1635 C CA . ARG B 1 76 ? -1.021 2.961 16.594 1 94.5 76 ARG B CA 1
ATOM 1636 C C . ARG B 1 76 ? -2.523 2.742 16.75 1 94.5 76 ARG B C 1
ATOM 1638 O O . ARG B 1 76 ? -3.012 1.621 16.578 1 94.5 76 ARG B O 1
ATOM 1645 N N . LYS B 1 77 ? -3.266 3.803 17.016 1 95.19 77 LYS B N 1
ATOM 1646 C CA . LYS B 1 77 ? -4.691 3.639 17.281 1 95.19 77 LYS B CA 1
ATOM 1647 C C . LYS B 1 77 ? -5.539 4.172 16.141 1 95.19 77 LYS B C 1
ATOM 1649 O O . LYS B 1 77 ? -6.504 3.531 15.719 1 95.19 77 LYS B O 1
ATOM 1654 N N . TYR B 1 78 ? -5.105 5.273 15.602 1 95.75 78 TYR B N 1
ATOM 1655 C CA . TYR B 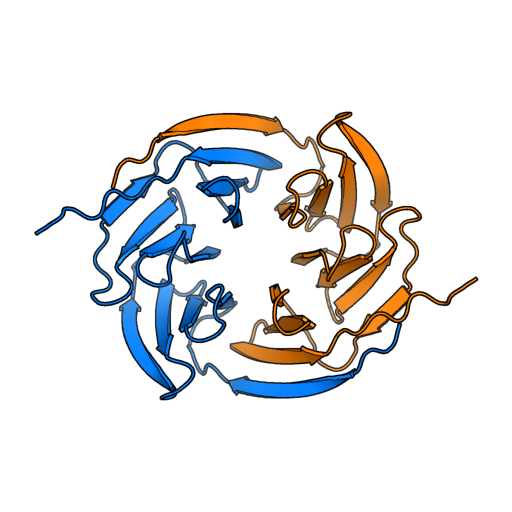1 78 ? -5.945 5.98 14.633 1 95.75 78 TYR B CA 1
ATOM 1656 C C . TYR B 1 78 ? -5.199 6.211 13.328 1 95.75 78 TYR B C 1
ATOM 1658 O O . TYR B 1 78 ? -3.982 6.012 13.258 1 95.75 78 TYR B O 1
ATOM 1666 N N . THR B 1 79 ? -5.961 6.562 12.375 1 96.19 79 THR B N 1
ATOM 1667 C CA . THR B 1 79 ? -5.418 7.094 11.125 1 96.19 79 THR B CA 1
ATOM 1668 C C . THR B 1 79 ? -5.531 8.617 11.094 1 96.19 79 THR B C 1
ATOM 1670 O O . THR B 1 79 ? -6.559 9.18 11.477 1 96.19 79 THR B O 1
ATOM 1673 N N . TYR B 1 80 ? -4.48 9.234 10.688 1 96.69 80 TYR B N 1
ATOM 1674 C CA . TYR B 1 80 ? -4.441 10.688 10.617 1 96.69 80 TYR B CA 1
ATOM 1675 C C . TYR B 1 80 ? -4.238 11.164 9.188 1 96.69 80 TYR B C 1
ATOM 1677 O O . TYR B 1 80 ? -3.627 10.461 8.375 1 96.69 80 TYR B O 1
ATOM 1685 N N . ILE B 1 81 ? -4.754 12.383 8.945 1 96 81 ILE B N 1
ATOM 1686 C CA . ILE B 1 81 ? -4.5 13.039 7.668 1 96 81 ILE B CA 1
ATOM 1687 C C . ILE B 1 81 ? -3.582 14.242 7.883 1 96 81 ILE B C 1
ATOM 1689 O O . ILE B 1 81 ? -3.844 15.086 8.75 1 96 81 ILE B O 1
ATOM 1693 N N . TYR B 1 82 ? -2.547 14.297 7.07 1 96.75 82 TYR B N 1
ATOM 1694 C CA . TYR B 1 82 ? -1.554 15.359 7.199 1 96.75 82 TYR B CA 1
ATOM 1695 C C . TYR B 1 82 ? -1.477 16.188 5.922 1 96.75 82 TYR B C 1
ATOM 1697 O O . TYR B 1 82 ? -1.698 15.672 4.824 1 96.75 82 TYR B O 1
ATOM 1705 N N . ASP B 1 83 ? -1.119 17.438 6.148 1 96.25 83 ASP B N 1
ATOM 1706 C CA . ASP B 1 83 ? -0.757 18.312 5.039 1 96.25 83 ASP B CA 1
ATOM 1707 C C . ASP B 1 83 ? 0.672 18.047 4.574 1 96.25 83 ASP B C 1
ATOM 1709 O O . ASP B 1 83 ? 1.606 18.062 5.379 1 96.25 83 ASP B O 1
ATOM 1713 N N . SER B 1 84 ? 0.882 17.828 3.334 1 96 84 SER B N 1
ATOM 1714 C CA . SER B 1 84 ? 2.168 17.406 2.789 1 96 84 SER B CA 1
ATOM 1715 C C . SER B 1 84 ? 3.174 18.547 2.793 1 96 84 SER B C 1
ATOM 1717 O O . SER B 1 84 ? 4.383 18.312 2.732 1 96 84 SER B O 1
ATOM 1719 N N . ALA B 1 85 ? 2.699 19.75 2.758 1 94.25 85 ALA B N 1
ATOM 1720 C CA . ALA B 1 85 ? 3.592 20.906 2.699 1 94.25 85 ALA B CA 1
ATOM 1721 C C . ALA B 1 85 ? 4.008 21.344 4.102 1 94.25 85 ALA B C 1
ATOM 1723 O O . ALA B 1 85 ? 5.16 21.734 4.32 1 94.25 85 ALA B O 1
ATOM 1724 N N . THR B 1 86 ? 3.119 21.203 5.113 1 95.19 86 THR B N 1
ATOM 1725 C CA . THR B 1 86 ? 3.375 21.797 6.418 1 95.19 86 THR B CA 1
ATOM 1726 C C . THR B 1 86 ? 3.531 20.719 7.484 1 95.19 86 THR B C 1
ATOM 1728 O O . THR B 1 86 ? 3.984 21 8.594 1 95.19 86 THR B O 1
ATOM 1731 N N . ALA B 1 87 ? 3.094 19.484 7.133 1 96.38 87 ALA B N 1
ATOM 1732 C CA . ALA B 1 87 ? 3.09 18.359 8.07 1 96.38 87 ALA B CA 1
ATOM 1733 C C . ALA B 1 87 ? 2.021 18.547 9.141 1 96.38 87 ALA B C 1
ATOM 1735 O O . ALA B 1 87 ? 2.02 17.844 10.156 1 96.38 87 ALA B O 1
ATOM 1736 N N . ALA B 1 88 ? 1.128 19.484 8.906 1 96.25 88 ALA B N 1
ATOM 1737 C CA . ALA B 1 88 ? 0.071 19.719 9.883 1 96.25 88 ALA B CA 1
ATOM 1738 C C . ALA B 1 88 ? -0.962 18.594 9.852 1 96.25 88 ALA B C 1
ATOM 1740 O O . ALA B 1 88 ? -1.351 18.141 8.773 1 96.25 88 ALA B O 1
ATOM 1741 N N . GLU B 1 89 ? -1.347 18.141 11 1 95.31 89 GLU B N 1
ATOM 1742 C CA . GLU B 1 89 ? -2.484 17.219 11.086 1 95.31 89 GLU B CA 1
ATOM 1743 C C . GLU B 1 89 ? -3.791 17.938 10.758 1 95.31 89 GLU B C 1
ATOM 1745 O O . GLU B 1 89 ? -4.152 18.922 11.414 1 95.31 89 GLU B O 1
ATOM 1750 N N . VAL B 1 90 ? -4.484 17.453 9.789 1 93.12 90 VAL B N 1
ATOM 1751 C CA . VAL B 1 90 ? -5.691 18.125 9.312 1 93.12 90 VAL B CA 1
ATOM 1752 C C . VAL B 1 90 ? -6.926 17.391 9.844 1 93.12 90 VAL B C 1
ATOM 1754 O O . VAL B 1 90 ? -7.953 18.016 10.117 1 93.12 90 VAL B O 1
ATOM 1757 N N . HIS B 1 91 ? -6.828 16.016 9.961 1 92.25 91 HIS B N 1
ATOM 1758 C CA . HIS B 1 91 ? -7.934 15.195 10.445 1 92.25 91 HIS B CA 1
ATOM 1759 C C . HIS B 1 91 ? -7.426 13.977 11.211 1 92.25 91 HIS B C 1
ATOM 1761 O O . HIS B 1 91 ? -6.305 13.516 10.984 1 92.25 91 HIS B O 1
ATOM 1767 N N . CYS B 1 92 ? -8.188 13.586 12.125 1 93.81 92 CYS B N 1
ATOM 1768 C CA . CYS B 1 92 ? -8.016 12.297 12.789 1 93.81 92 CYS B CA 1
ATOM 1769 C C . CYS B 1 92 ? -9.211 11.391 12.539 1 93.81 92 CYS B C 1
ATOM 1771 O O . CYS B 1 92 ? -10.344 11.742 12.891 1 93.81 92 CYS B O 1
ATOM 1773 N N . LEU B 1 93 ? -8.977 10.312 11.945 1 90.88 93 LEU B N 1
ATOM 1774 C CA . LEU B 1 93 ? -10.031 9.344 11.672 1 90.88 93 LEU B CA 1
ATOM 1775 C C . LEU B 1 93 ? -10.141 8.32 12.797 1 90.88 93 LEU B C 1
ATOM 1777 O O . LEU B 1 93 ? -9.297 7.43 12.914 1 90.88 93 LEU B O 1
ATOM 1781 N N . LYS B 1 94 ? -11.195 8.32 13.516 1 88.44 94 LYS B N 1
ATOM 1782 C CA . LYS B 1 94 ? -11.312 7.516 14.727 1 88.44 94 LYS B CA 1
ATOM 1783 C C . LYS B 1 94 ? -12.242 6.324 14.508 1 88.44 94 LYS B C 1
ATOM 1785 O O . LYS B 1 94 ? -12.508 5.559 15.438 1 88.44 94 LYS B O 1
ATOM 1790 N N . ASP B 1 95 ? -12.625 6.109 13.336 1 82.12 95 ASP B N 1
ATOM 1791 C CA . ASP B 1 95 ? -13.664 5.109 13.094 1 82.12 95 ASP B CA 1
ATOM 1792 C C . ASP B 1 95 ? -13.055 3.734 12.844 1 82.12 95 ASP B C 1
ATOM 1794 O O . ASP B 1 95 ? -13.727 2.713 12.977 1 82.12 95 ASP B O 1
ATOM 1798 N N . HIS B 1 96 ? -11.906 3.656 12.383 1 84.19 96 HIS B N 1
ATOM 1799 C CA . HIS B 1 96 ? -11.25 2.375 12.148 1 84.19 96 HIS B CA 1
ATOM 1800 C C . HIS B 1 96 ? -9.984 2.24 12.977 1 84.19 96 HIS B C 1
ATOM 1802 O O . HIS B 1 96 ? -8.938 2.789 12.617 1 84.19 96 HIS B O 1
ATOM 1808 N N . LEU B 1 97 ? -10.117 1.435 13.984 1 89.81 97 LEU B N 1
ATOM 1809 C CA . LEU B 1 97 ? -9.031 1.308 14.953 1 89.81 97 LEU B CA 1
ATOM 1810 C C . LEU B 1 97 ? -7.992 0.302 14.469 1 89.81 97 LEU B C 1
ATOM 1812 O O . LEU B 1 97 ? -8.328 -0.655 13.766 1 89.81 97 LEU B O 1
ATOM 1816 N N . ASN B 1 98 ? -6.742 0.531 14.867 1 92.06 98 ASN B N 1
ATOM 1817 C CA . ASN B 1 98 ? -5.641 -0.408 14.688 1 92.06 98 ASN B CA 1
ATOM 1818 C C . ASN B 1 98 ? -5.434 -0.75 13.211 1 92.06 98 ASN B C 1
ATOM 1820 O O . ASN B 1 98 ? -5.297 -1.922 12.859 1 92.06 98 ASN B O 1
ATOM 1824 N N . THR B 1 99 ? -5.5 0.334 12.422 1 92.81 99 THR B N 1
ATOM 1825 C CA . THR B 1 99 ? -5.262 0.19 10.992 1 92.81 99 THR B CA 1
ATOM 1826 C C . THR B 1 99 ? -3.791 -0.102 10.719 1 92.81 99 THR B C 1
ATOM 1828 O O . THR B 1 99 ? -2.908 0.546 11.281 1 92.81 99 THR B O 1
ATOM 1831 N N . THR B 1 100 ? -3.557 -1.147 9.844 1 92.81 100 THR B N 1
ATOM 1832 C CA . THR B 1 100 ? -2.176 -1.512 9.547 1 92.81 100 THR B CA 1
ATOM 1833 C C . THR B 1 100 ? -1.873 -1.307 8.062 1 92.81 100 THR B C 1
ATOM 1835 O O . THR B 1 100 ? -0.716 -1.388 7.645 1 92.81 100 THR B O 1
ATOM 1838 N N . HIS B 1 101 ? -2.934 -1.059 7.281 1 94.31 101 HIS B N 1
ATOM 1839 C CA . HIS B 1 101 ? -2.766 -0.879 5.844 1 94.31 101 HIS B CA 1
ATOM 1840 C C . HIS B 1 101 ? -3.709 0.19 5.305 1 94.31 101 HIS B C 1
ATOM 1842 O O . HIS B 1 101 ? -4.875 0.249 5.699 1 94.31 101 HIS B O 1
ATOM 1848 N N . LEU B 1 102 ? -3.152 0.981 4.398 1 95.56 102 LEU B N 1
ATOM 1849 C CA . LEU B 1 102 ? -3.93 2.043 3.771 1 95.56 102 LEU B CA 1
ATOM 1850 C C . LEU B 1 102 ? -3.779 2.002 2.254 1 95.56 102 LEU B C 1
ATOM 1852 O O . LEU B 1 102 ? -2.693 1.727 1.74 1 95.56 102 LEU B O 1
ATOM 1856 N N . GLU B 1 103 ? -4.844 2.361 1.601 1 94.81 103 GLU B N 1
ATOM 1857 C CA . GLU B 1 103 ? -4.852 2.533 0.151 1 94.81 103 GLU B CA 1
ATOM 1858 C C . GLU B 1 103 ? -5.879 3.576 -0.276 1 94.81 103 GLU B C 1
ATOM 1860 O O . GLU B 1 103 ? -7.02 3.561 0.192 1 94.81 103 GLU B O 1
ATOM 1865 N N . PHE B 1 104 ? -5.422 4.426 -1.177 1 93.31 104 PHE B N 1
ATOM 1866 C CA . PHE B 1 104 ? -6.359 5.391 -1.742 1 93.31 104 PHE B CA 1
ATOM 1867 C C . PHE B 1 104 ? -6.781 4.977 -3.146 1 93.31 104 PHE B C 1
ATOM 1869 O O . PHE B 1 104 ? -5.938 4.656 -3.984 1 93.31 104 PHE B O 1
ATOM 1876 N N . LEU B 1 105 ? -8.094 4.996 -3.328 1 90.19 105 LEU B N 1
ATOM 1877 C CA . LEU B 1 105 ? -8.656 4.707 -4.641 1 90.19 105 LEU B CA 1
ATOM 1878 C C . LEU B 1 105 ? -9.07 5.996 -5.352 1 90.19 105 LEU B C 1
ATOM 1880 O O . LEU B 1 105 ? -10.125 6.555 -5.062 1 90.19 105 LEU B O 1
ATOM 1884 N N . PRO B 1 106 ? -8.266 6.387 -6.363 1 87.19 106 PRO B N 1
ATOM 1885 C CA . PRO B 1 106 ? -8.461 7.719 -6.941 1 87.19 106 PRO B CA 1
ATOM 1886 C C . PRO B 1 106 ? -9.773 7.844 -7.711 1 87.19 106 PRO B C 1
ATOM 1888 O O . PRO B 1 106 ? -10.367 8.922 -7.754 1 87.19 106 PRO B O 1
ATOM 1891 N N . ARG B 1 107 ? -10.242 6.812 -8.359 1 82.38 107 ARG B N 1
ATOM 1892 C CA . ARG B 1 107 ? -11.445 6.891 -9.188 1 82.38 107 ARG B CA 1
ATOM 1893 C C . ARG B 1 107 ? -12.68 7.156 -8.328 1 82.38 107 ARG B C 1
ATOM 1895 O O . ARG B 1 107 ? -13.586 7.891 -8.742 1 82.38 107 ARG B O 1
ATOM 1902 N N . HIS B 1 108 ? -12.703 6.684 -7.109 1 79.56 108 HIS B N 1
ATOM 1903 C CA . HIS B 1 108 ? -13.898 6.766 -6.281 1 79.56 108 HIS B CA 1
ATOM 1904 C C . HIS B 1 108 ? -13.672 7.668 -5.07 1 79.56 108 HIS B C 1
ATOM 1906 O O . HIS B 1 108 ? -14.57 7.836 -4.242 1 79.56 108 HIS B O 1
ATOM 1912 N N . TYR B 1 109 ? -12.492 8.195 -4.977 1 88 109 TYR B N 1
ATOM 1913 C CA . TYR B 1 109 ? -12.109 9.055 -3.861 1 88 109 TYR B CA 1
ATOM 1914 C C . TYR B 1 109 ? -12.359 8.359 -2.527 1 88 109 TYR B C 1
ATOM 1916 O O . TYR B 1 109 ? -12.953 8.945 -1.619 1 88 109 TYR B O 1
ATOM 1924 N N . LEU B 1 110 ? -11.93 7.141 -2.432 1 89.12 110 LEU B N 1
ATOM 1925 C CA . LEU B 1 110 ? -12.109 6.328 -1.233 1 89.12 110 LEU B CA 1
ATOM 1926 C C . LEU B 1 110 ? -10.766 6 -0.594 1 89.12 110 LEU B C 1
ATOM 1928 O O . LEU B 1 110 ? -9.797 5.691 -1.294 1 89.12 110 LEU B O 1
ATOM 1932 N N . LEU B 1 111 ? -10.68 6.145 0.699 1 92.06 111 LEU B N 1
ATOM 1933 C CA . LEU B 1 111 ? -9.578 5.598 1.483 1 92.06 111 LEU B CA 1
ATOM 1934 C C . LEU B 1 111 ? -9.93 4.219 2.029 1 92.06 111 LEU B C 1
ATOM 1936 O O . LEU B 1 111 ? -10.93 4.062 2.74 1 92.06 111 LEU B O 1
ATOM 1940 N N . VAL B 1 112 ? -9.172 3.236 1.609 1 91.44 112 VAL B N 1
ATOM 1941 C CA . VAL B 1 112 ? -9.328 1.879 2.121 1 91.44 112 VAL B CA 1
ATOM 1942 C C . VAL B 1 112 ? -8.375 1.651 3.291 1 91.44 112 VAL B C 1
ATOM 1944 O O . VAL B 1 112 ? -7.199 2.01 3.217 1 91.44 112 VAL B O 1
ATOM 1947 N N . SER B 1 113 ? -8.891 1.123 4.367 1 92.12 113 SER B N 1
ATOM 1948 C CA . SER B 1 113 ? -8.062 0.76 5.512 1 92.12 113 SER B CA 1
ATOM 1949 C C . SER B 1 113 ? -8.297 -0.689 5.926 1 92.12 113 SER B C 1
ATOM 1951 O O . SER B 1 113 ? -9.422 -1.186 5.859 1 92.12 113 SER B O 1
ATOM 1953 N N . ALA B 1 114 ? -7.234 -1.321 6.27 1 90.25 114 ALA B N 1
ATOM 1954 C CA . ALA B 1 114 ? -7.305 -2.674 6.812 1 90.25 114 ALA B CA 1
ATOM 1955 C C . ALA B 1 114 ? -6.668 -2.744 8.195 1 90.25 114 ALA B C 1
ATOM 1957 O O . ALA B 1 114 ? -5.582 -2.205 8.414 1 90.25 114 ALA B O 1
ATOM 1958 N N . SER B 1 115 ? -7.395 -3.418 9.078 1 87.69 115 SER B N 1
ATOM 1959 C CA . SER B 1 115 ? -6.902 -3.527 10.453 1 87.69 115 SER B CA 1
ATOM 1960 C C . SER B 1 115 ? -6.141 -4.832 10.664 1 87.69 115 SER B C 1
ATOM 1962 O O . SER B 1 115 ? -6.141 -5.703 9.789 1 87.69 115 SER B O 1
ATOM 1964 N N . GLU B 1 116 ? -5.543 -4.922 11.828 1 83.44 116 GLU B N 1
ATOM 1965 C CA . GLU B 1 116 ? -4.785 -6.105 12.227 1 83.44 116 GLU B CA 1
ATOM 1966 C C . GLU B 1 116 ? -5.684 -7.336 12.289 1 83.44 116 GLU B C 1
ATOM 1968 O O . GLU B 1 116 ? -5.23 -8.453 12.031 1 83.44 116 GLU B O 1
ATOM 1973 N N . THR B 1 117 ? -7.008 -7.102 12.492 1 77.62 117 THR B N 1
ATOM 1974 C CA . THR B 1 117 ? -7.941 -8.211 12.664 1 77.62 117 THR B CA 1
ATOM 1975 C C . THR B 1 117 ? -8.555 -8.609 11.328 1 77.62 117 THR B C 1
ATOM 1977 O O . THR B 1 117 ? -9.367 -9.539 11.266 1 77.62 117 THR B O 1
ATOM 1980 N N . GLY B 1 118 ? -8.219 -7.879 10.297 1 77.94 118 GLY B N 1
ATOM 1981 C CA . GLY B 1 118 ? -8.711 -8.25 8.984 1 77.94 118 GLY B CA 1
ATOM 1982 C C . GLY B 1 118 ? -9.961 -7.496 8.578 1 77.94 118 GLY B C 1
ATOM 1983 O O . GLY B 1 118 ? -10.617 -7.848 7.59 1 77.94 118 GLY B O 1
ATOM 1984 N N . GLU B 1 119 ? -10.32 -6.535 9.398 1 84.31 119 GLU B N 1
ATOM 1985 C CA . GLU B 1 119 ? -11.43 -5.672 9.016 1 84.31 119 GLU B CA 1
ATOM 1986 C C . GLU B 1 119 ? -11 -4.66 7.957 1 84.31 119 GLU B C 1
ATOM 1988 O O . GLU B 1 119 ? -9.984 -3.986 8.117 1 84.31 119 GLU B O 1
ATOM 1993 N N . ILE B 1 120 ? -11.781 -4.613 6.891 1 87 120 ILE B N 1
ATOM 1994 C CA . ILE B 1 120 ? -11.508 -3.643 5.832 1 87 120 ILE B CA 1
ATOM 1995 C C . ILE B 1 120 ? -12.609 -2.584 5.812 1 87 120 ILE B C 1
ATOM 1997 O O . ILE B 1 120 ? -13.797 -2.91 5.91 1 87 120 ILE B O 1
ATOM 2001 N N . ARG B 1 121 ? -12.211 -1.35 5.707 1 88.56 121 ARG B N 1
ATOM 2002 C CA . ARG B 1 121 ? -13.156 -0.235 5.664 1 88.56 121 ARG B CA 1
ATOM 2003 C C . ARG B 1 121 ? -12.867 0.676 4.473 1 88.56 121 ARG B C 1
ATOM 2005 O O . ARG B 1 121 ? -11.711 0.905 4.125 1 88.56 121 ARG B O 1
ATOM 2012 N N . TYR B 1 122 ? -13.977 1.189 3.9 1 87.31 122 TYR B N 1
ATOM 2013 C CA . TYR B 1 122 ? -13.922 2.213 2.863 1 87.31 122 TYR B CA 1
ATOM 2014 C C . TYR B 1 122 ? -14.461 3.543 3.381 1 87.31 122 TYR B C 1
ATOM 2016 O O . TYR B 1 122 ? -15.531 3.594 3.994 1 87.31 122 TYR B O 1
ATOM 2024 N N . ARG B 1 123 ? -13.672 4.52 3.164 1 87.62 123 ARG B N 1
ATOM 2025 C CA . ARG B 1 123 ? -14.086 5.852 3.6 1 87.62 123 ARG B CA 1
ATOM 2026 C C . ARG B 1 123 ? -13.992 6.855 2.453 1 87.62 123 ARG B C 1
ATOM 2028 O O . ARG B 1 123 ? -12.977 6.926 1.763 1 87.62 123 ARG B O 1
ATOM 2035 N N . ASP B 1 124 ? -15.133 7.594 2.268 1 85.38 124 ASP B N 1
ATOM 2036 C CA . ASP B 1 124 ? -15.086 8.719 1.333 1 85.38 124 ASP B CA 1
ATOM 2037 C C . ASP B 1 124 ? -14.242 9.859 1.895 1 85.38 124 ASP B C 1
ATOM 2039 O O . ASP B 1 124 ? -14.445 10.289 3.033 1 85.38 124 ASP B O 1
ATOM 2043 N N . VAL B 1 125 ? -13.156 10.195 1.137 1 80.5 125 VAL B N 1
ATOM 2044 C CA . VAL B 1 125 ? -12.289 11.258 1.639 1 80.5 125 VAL B CA 1
ATOM 2045 C C . VAL B 1 125 ? -12.359 12.469 0.708 1 80.5 125 VAL B C 1
ATOM 2047 O O . VAL B 1 125 ? -11.977 12.383 -0.461 1 80.5 125 VAL B O 1
ATOM 2050 N N . VAL B 1 126 ? -13.477 13.195 0.612 1 67.12 126 VAL B N 1
ATOM 2051 C CA . VAL B 1 126 ? -13.523 14.453 -0.135 1 67.12 126 VAL B CA 1
ATOM 2052 C C . VAL B 1 126 ? -12.859 15.562 0.674 1 67.12 126 VAL B C 1
ATOM 2054 O O . VAL B 1 126 ? -13.297 15.875 1.782 1 67.12 126 VAL B O 1
ATOM 2057 N N . VAL B 1 127 ? -11.609 15.734 0.533 1 56.72 127 VAL B N 1
ATOM 2058 C CA . VAL B 1 127 ? -10.906 16.766 1.287 1 56.72 127 VAL B CA 1
ATOM 2059 C C . VAL B 1 127 ? -11.203 18.141 0.682 1 56.72 127 VAL B C 1
ATOM 2061 O O . VAL B 1 127 ? -10.828 18.422 -0.459 1 56.72 127 VAL B O 1
ATOM 2064 N N . GLU B 1 128 ? -12.336 18.734 1.055 1 51.66 128 GLU B N 1
ATOM 2065 C CA . GLU B 1 128 ? -12.633 20.109 0.676 1 51.66 128 GLU B CA 1
ATOM 2066 C C . GLU B 1 128 ? -11.531 21.062 1.145 1 51.66 128 GLU B C 1
ATOM 2068 O O . GLU B 1 128 ? -11.117 21.016 2.305 1 51.66 128 GLU B O 1
ATOM 2073 N N . ARG B 1 129 ? -10.469 21.203 0.328 1 50.06 129 ARG B N 1
ATOM 2074 C CA . ARG B 1 129 ? -9.531 22.281 0.645 1 50.06 129 ARG B CA 1
ATOM 2075 C C . ARG B 1 129 ? -10.273 23.547 1.063 1 50.06 129 ARG B C 1
ATOM 2077 O O . ARG B 1 129 ? -11.281 23.906 0.455 1 50.06 129 ARG B O 1
ATOM 2084 N N . ALA B 1 130 ? -10.281 23.844 2.277 1 46.84 130 ALA B N 1
ATOM 2085 C CA . ALA B 1 130 ? -10.75 25.172 2.66 1 46.84 130 ALA B CA 1
ATOM 2086 C C . ALA B 1 130 ? -10.281 26.234 1.669 1 46.84 130 ALA B C 1
ATOM 2088 O O . ALA B 1 130 ? -9.086 26.328 1.383 1 46.84 130 ALA B O 1
ATOM 2089 N N . ARG B 1 131 ? -11.055 26.484 0.593 1 39.91 131 ARG B N 1
ATOM 2090 C CA . ARG B 1 131 ? -10.797 27.688 -0.2 1 39.91 131 ARG B CA 1
ATOM 2091 C C . ARG B 1 131 ? -10.359 28.844 0.688 1 39.91 131 ARG B C 1
ATOM 2093 O O . ARG B 1 131 ? -10.977 29.125 1.721 1 39.91 131 ARG B O 1
ATOM 2100 N N . PRO B 1 132 ? -9.07 29.281 0.296 1 37.97 132 PRO B N 1
ATOM 2101 C CA . PRO B 1 132 ? -8.945 30.578 0.968 1 37.97 132 PRO B CA 1
ATOM 2102 C C . PRO B 1 132 ? -10.211 31.422 0.852 1 37.97 132 PRO B C 1
ATOM 2104 O O . PRO B 1 132 ? -10.969 31.266 -0.108 1 37.97 132 PRO B O 1
#

Solvent-accessible surface area (backbone atoms only — not comparable to full-atom values): 13328 Å² total; per-residue (Å²): 93,47,69,53,64,71,43,82,72,49,72,45,86,57,80,45,51,47,34,28,67,29,64,26,94,85,62,46,36,36,39,39,30,12,42,55,10,39,37,37,27,31,33,61,82,78,66,42,70,53,26,71,50,76,48,96,48,37,31,56,21,38,24,44,47,91,49,72,57,34,30,35,35,21,23,70,54,37,30,34,30,29,31,36,67,74,60,42,75,75,46,74,43,78,85,54,61,37,27,46,28,54,42,54,40,74,93,73,37,28,39,36,36,24,13,45,74,28,42,35,36,39,25,36,51,50,64,48,67,76,71,129,93,47,68,53,66,71,43,80,73,50,72,45,85,57,78,44,52,47,34,29,66,27,65,26,93,85,63,45,36,35,39,38,31,11,43,57,10,38,36,38,26,30,34,62,81,79,65,41,70,54,27,73,50,80,47,98,49,38,30,55,21,39,25,43,47,90,49,7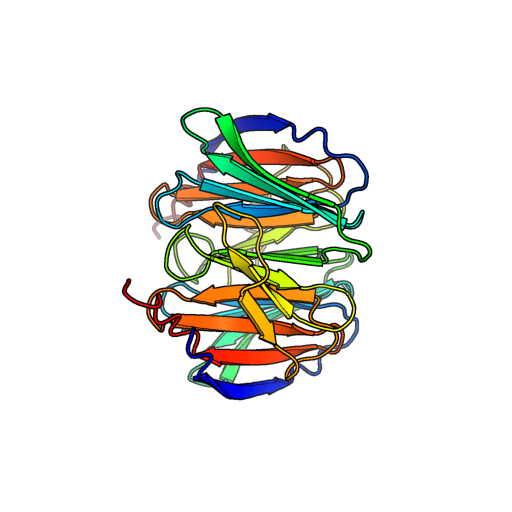3,57,34,30,37,36,22,23,71,54,36,31,34,30,28,31,38,66,76,60,42,76,76,46,74,45,78,82,52,61,37,27,44,28,55,42,55,40,74,92,73,37,28,39,35,36,24,12,46,76,28,44,34,35,39,26,36,50,50,65,49,69,77,68,128

pLDDT: mean 85.69, std 13.67, range [37.97, 97.94]

Organism: Perkinsus marinus (strain ATCC 50983 / TXsc) (NCBI:txid423536)

Sequence (264 aa):
VDIGTQRKLFNFNLPGGPFTVNTSSNGRYMVVGSRGGQFTVIDRHSMNPLCSEQLDEPILDVAFLHDHTLFAAAQRKYTYIYDSATAAEVHCLKDHLNTTHLEFLPRHYLLVSASETGEIRYRDVVVERARPVDIGTQRKLFNFNLPGGPFTVNTSSNGRYMVVGSRGGQFTVIDRHSMNPLCSEQLDEPILDVAFLHDHTLFAAAQRKYTYIYDSATAAEVHCLKDHLNTTHLEFLPRHYLLVSASETGEIRYRDVVVERARP

Radius of gyration: 17.12 Å; Cα contacts (8 Å, |Δi|>4): 769; chains: 2; bounding box: 38×52×46 Å

Foldseek 3Di:
DDDDDDDDQDDDPDPAADKEKEAWPVRQKMWIFGQQAKIWIAGSVVRDTLDMDGDPWGWQYKYDFQGQQKMWTDTQFWIFIAGRNYRDTDDIGRPDTQWRDWDADNVQRWIWTAHPVGDIDIDRDPPPPPDD/DDDDDDDDQDDDPDPAADKEKEAWPVRQKMWIFGQQAKIWIAGSVVRDTLDMDRDPWGWQYKYDFQGNQKMWTDTQFWIFIAGRNYRDTDDIGRPDTQWRDWDADNVQRWIWTAHPVGDIDIDRDPPPPPDD

Nearest PDB structures (foldseek):
  7mqa-assembly1_LW  TM=9.519E-01  e=1.356E-10  Homo sapiens
  6rm3-assembly1_SGG  TM=8.327E-01  e=4.051E-05  Vairimorpha necatrix
  7qiz-assembly1_YA  TM=8.510E-01  e=9.185E-05  Solanum lycopersicum
  9c3h-assembly1_Sg  TM=8.544E-01  e=1.674E-04  Homo sapiens
  4aow-assembly2_B  TM=8.372E-01  e=3.796E-04  Homo sapiens

InterPro domains:
  IPR015943 WD40/YVTN repeat-like-containing domain superfamily [G3DSA:2.130.10.10] (1-130)
  IPR036322 WD40-repeat-containing domain superfamily [SSF50978] (4-125)
  IPR040315 WD repeat-containing protein WDR46/Utp7 [PTHR14085] (1-126)

Secondary structure (DSSP, 8-state):
-EEEEEEEEEE---SS--EEEEE-TTSSEEEEEETTSEEEEEETTTTEEEEEEE-SS---EEEE-SSTTEEEEE-SS-EEEEETTT--EEEEE-SSTTEEEEEEETTTTEEEEEETTSEEEEEEEE------/-EEEEEEEEEE---SS--EEEEE-TTSSEEEEEETTSEEEEEETTTTEEEEEEE-SS---EEEE-SSTTEEEEE-SS-EEEEETTT--EEEEE-SSTTEEEEEEETTTTEEEEEETTSEEEEEEEE------